Protein AF-A0A8J8NG88-F1 (afdb_monomer_lite)

Secondary structure (DSSP, 8-state):
--------------------------------EETTEE-EEEEEE---HHHHGGGG-B-TTSPBPPGGGS-TT------EEEEEE-EEEE-TTS--HHHHTTS-EEEEEE-S-EEEEEPTTT--EEEE-TTEEEEEEHHHHTTS-SS-TTHHHHHHHHHSS-HHHH---EEEEEEETTEEE-B-HHHHSSSTTS--S-SBPPHHHHHHHHHHHHHHHTT--SEEEPPP-S-----

Sequence (235 aa):
MVFKNLEFIMNRKDSDSSSDDEIQYKLATKKHNTKNGAAIQIQGIHQNPDVVVAQQFKDAEGNPKQPQDIPSAVKNMGEQEQIEVTHFHLSCQGSSVAEWKKQNLAGMIIYSELMDYTRPISGKNLRIRPGYVYIKASQEVKALSREGQVHGGLFYSLFEQQPSDLKLVTSGFARVDGKWKFNSITLSTKTEGWHDSDKEMSAPEQKELKKALKHWEKGGEQNYAIQRDAKCSVF

Structure (mmCIF, N/CA/C/O backbone):
data_AF-A0A8J8NG88-F1
#
_entry.id   AF-A0A8J8NG88-F1
#
loop_
_atom_site.group_PDB
_atom_site.id
_atom_site.type_symbol
_atom_site.label_atom_id
_atom_site.label_alt_id
_atom_site.label_comp_id
_atom_site.label_asym_id
_atom_site.label_entity_id
_atom_site.label_seq_id
_atom_site.pdbx_PDB_ins_code
_atom_site.Cartn_x
_atom_site.Cartn_y
_atom_site.Cartn_z
_atom_site.occupancy
_atom_site.B_iso_or_equiv
_atom_site.auth_seq_id
_atom_site.auth_comp_id
_atom_site.auth_asym_id
_atom_site.auth_atom_id
_atom_site.pdbx_PDB_model_num
ATOM 1 N N . MET A 1 1 ? -36.516 14.517 -29.702 1.00 37.47 1 MET A N 1
ATOM 2 C CA . MET A 1 1 ? -35.259 13.830 -29.331 1.00 37.47 1 MET A CA 1
ATOM 3 C C . MET A 1 1 ? -35.497 12.349 -29.586 1.00 37.47 1 MET A C 1
ATOM 5 O O . MET A 1 1 ? -36.235 11.727 -28.839 1.00 37.47 1 MET A O 1
ATOM 9 N N . VAL A 1 2 ? -35.071 11.856 -30.749 1.00 23.28 2 VAL A N 1
ATOM 10 C CA . VAL A 1 2 ? -35.467 10.547 -31.298 1.00 23.28 2 VAL A CA 1
ATOM 11 C C . VAL A 1 2 ? -34.281 9.594 -31.189 1.00 23.28 2 VAL A C 1
ATOM 13 O O . VAL A 1 2 ? -33.189 9.927 -31.641 1.00 23.28 2 VAL A O 1
ATOM 16 N N . PHE A 1 3 ? -34.511 8.429 -30.585 1.00 25.73 3 PHE A N 1
ATOM 17 C CA . PHE A 1 3 ? -33.587 7.298 -30.546 1.00 25.73 3 PHE A CA 1
ATOM 18 C C . PHE A 1 3 ? -33.454 6.648 -31.935 1.00 25.73 3 PHE A C 1
ATOM 20 O O . PHE A 1 3 ? -34.463 6.399 -32.593 1.00 25.73 3 PHE A O 1
ATOM 27 N N . LYS A 1 4 ? -32.222 6.316 -32.342 1.00 27.84 4 LYS A N 1
ATOM 28 C CA . LYS A 1 4 ? -31.878 5.277 -33.336 1.00 27.84 4 LYS A CA 1
ATOM 29 C C . LYS A 1 4 ? -30.574 4.621 -32.857 1.00 27.84 4 LYS A C 1
ATOM 31 O O . LYS A 1 4 ? -29.592 5.322 -32.650 1.00 27.84 4 LYS A O 1
ATOM 36 N N . ASN A 1 5 ? -30.641 3.391 -32.347 1.00 26.78 5 ASN A N 1
ATOM 37 C CA . ASN A 1 5 ? -30.373 2.135 -33.063 1.00 26.78 5 ASN A CA 1
ATO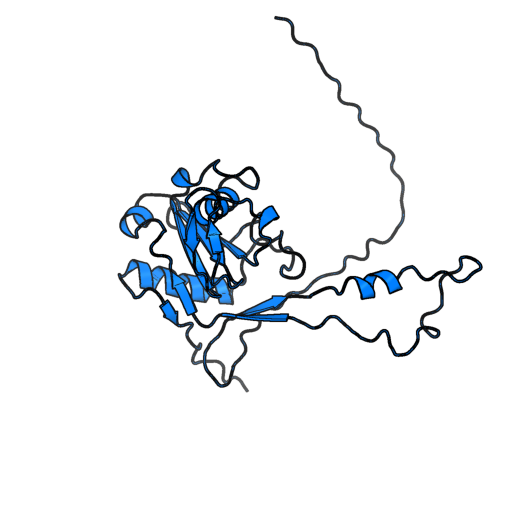M 38 C C . ASN A 1 5 ? -29.017 2.136 -33.785 1.00 26.78 5 ASN A C 1
ATOM 40 O O . ASN A 1 5 ? -28.907 2.699 -34.870 1.00 26.78 5 ASN A O 1
ATOM 44 N N . LEU A 1 6 ? -28.027 1.445 -33.209 1.00 26.50 6 LEU A N 1
ATOM 45 C CA . LEU A 1 6 ? -26.954 0.825 -33.982 1.00 26.50 6 LEU A CA 1
ATOM 46 C C . LEU A 1 6 ? -26.964 -0.677 -33.705 1.00 26.50 6 LEU A C 1
ATOM 48 O O . LEU A 1 6 ? -26.978 -1.116 -32.554 1.00 26.50 6 LEU A O 1
ATOM 52 N N . GLU A 1 7 ? -27.045 -1.419 -34.799 1.00 26.98 7 GLU A N 1
ATOM 53 C CA . GLU A 1 7 ? -27.295 -2.846 -34.869 1.00 26.98 7 GLU A CA 1
ATOM 54 C C . GLU A 1 7 ? -26.058 -3.684 -34.552 1.00 26.98 7 GLU A C 1
ATOM 56 O O . GLU A 1 7 ? -24.909 -3.330 -34.816 1.00 26.98 7 GLU A O 1
ATOM 61 N N . PHE A 1 8 ? -26.372 -4.839 -33.986 1.00 24.88 8 PHE A N 1
ATOM 62 C CA . PHE A 1 8 ? -25.514 -5.955 -33.651 1.00 24.88 8 PHE A CA 1
ATOM 63 C C . PHE A 1 8 ? -25.229 -6.748 -34.935 1.00 24.88 8 PHE A C 1
ATOM 65 O O . PHE A 1 8 ? -26.145 -7.348 -35.494 1.00 24.88 8 PHE A O 1
ATOM 72 N N . ILE A 1 9 ? -23.982 -6.774 -35.412 1.00 27.72 9 ILE A N 1
ATOM 73 C CA . ILE A 1 9 ? -23.572 -7.691 -36.486 1.00 27.72 9 ILE A CA 1
ATOM 74 C C . ILE A 1 9 ? -22.718 -8.792 -35.868 1.00 27.72 9 ILE A C 1
ATOM 76 O O . ILE A 1 9 ? -21.541 -8.607 -35.560 1.00 27.72 9 ILE A O 1
ATOM 80 N N . MET A 1 10 ? -23.346 -9.954 -35.683 1.00 26.86 10 MET A N 1
ATOM 81 C CA . MET A 1 10 ? -22.658 -11.221 -35.469 1.00 26.86 10 MET A CA 1
ATOM 82 C C . MET A 1 10 ? -22.025 -11.657 -36.789 1.00 26.86 10 MET A C 1
ATOM 84 O O . MET A 1 10 ? -22.733 -11.838 -37.774 1.00 26.86 10 MET A O 1
ATOM 88 N N . ASN A 1 11 ? -20.720 -11.915 -36.786 1.00 28.09 11 ASN A N 1
ATOM 89 C CA . ASN A 1 11 ? -20.102 -12.783 -37.781 1.00 28.09 11 ASN A CA 1
ATOM 90 C C . ASN A 1 11 ? -19.486 -13.979 -37.055 1.00 28.09 11 ASN A C 1
ATOM 92 O O . ASN A 1 11 ? -18.453 -13.863 -36.400 1.00 28.09 11 ASN A O 1
ATOM 96 N N . ARG A 1 12 ? -20.160 -15.129 -37.172 1.00 30.81 12 ARG A N 1
ATOM 97 C CA . ARG A 1 12 ? -19.578 -16.454 -36.949 1.00 30.81 12 ARG A CA 1
ATOM 98 C C . ARG A 1 12 ? -18.811 -16.852 -38.207 1.00 30.81 12 ARG A C 1
ATOM 100 O O . ARG A 1 12 ? -19.392 -16.894 -39.289 1.00 30.81 12 ARG A O 1
ATOM 107 N N . LYS A 1 13 ? -17.549 -17.229 -38.037 1.00 33.09 13 LYS A N 1
ATOM 108 C CA . LYS A 1 13 ? -16.919 -18.286 -38.826 1.00 33.09 13 LYS A CA 1
ATOM 109 C C . LYS A 1 13 ? -16.214 -19.212 -37.847 1.00 33.09 13 LYS A C 1
ATOM 111 O O . LYS A 1 13 ? -15.236 -18.817 -37.225 1.00 33.09 13 LYS A O 1
ATOM 116 N N . ASP A 1 14 ? -16.766 -20.408 -37.712 1.00 39.31 14 ASP A N 1
ATOM 117 C CA . ASP A 1 14 ? -16.059 -21.571 -37.198 1.00 39.31 14 ASP A CA 1
ATOM 118 C C . ASP A 1 14 ? -15.138 -22.090 -38.311 1.00 39.31 14 ASP A C 1
ATOM 120 O O . ASP A 1 14 ? -15.585 -22.194 -39.455 1.00 39.31 14 ASP A O 1
ATOM 124 N N . SER A 1 15 ? -13.880 -22.393 -37.986 1.00 36.59 15 SER A N 1
ATOM 125 C CA . SER A 1 15 ? -13.287 -23.728 -38.182 1.00 36.59 15 SER A CA 1
ATOM 126 C C . SER A 1 15 ? -11.766 -23.696 -37.987 1.00 36.59 15 SER A C 1
ATOM 128 O O . SER A 1 15 ? -11.035 -23.186 -38.832 1.00 36.59 15 SER A O 1
ATOM 130 N N . ASP A 1 16 ? -11.366 -24.299 -36.872 1.00 34.91 16 ASP A N 1
ATOM 131 C CA . ASP A 1 16 ? -10.253 -25.227 -36.670 1.00 34.91 16 ASP A CA 1
ATOM 132 C C . ASP A 1 16 ? -8.784 -24.894 -36.970 1.00 34.91 16 ASP A C 1
ATOM 134 O O . ASP A 1 16 ? -8.368 -24.454 -38.039 1.00 34.91 16 ASP A O 1
ATOM 138 N N . SER A 1 17 ? -8.003 -25.402 -36.012 1.00 35.78 17 SER A N 1
ATOM 139 C CA . SER A 1 17 ? -6.579 -25.724 -36.015 1.00 35.78 17 SER A CA 1
ATOM 140 C C . SER A 1 17 ? -5.613 -24.563 -35.792 1.00 35.78 17 SER A C 1
ATOM 142 O O . SER A 1 17 ? -5.268 -23.808 -36.690 1.00 35.78 17 SER A O 1
ATOM 144 N N . SER A 1 18 ? -5.095 -24.486 -34.572 1.00 34.78 18 SER A N 1
ATOM 145 C CA . SER A 1 18 ? -3.657 -24.604 -34.327 1.00 34.78 18 SER A CA 1
ATOM 146 C C . SER A 1 18 ? -3.424 -24.502 -32.826 1.00 34.78 18 SER A C 1
ATOM 148 O O . SER A 1 18 ? -4.011 -23.662 -32.161 1.00 34.78 18 SER A O 1
ATOM 150 N N . SER A 1 19 ? -2.594 -25.402 -32.319 1.00 39.16 19 SER A N 1
ATOM 151 C CA . SER A 1 19 ? -2.111 -25.511 -30.947 1.00 39.16 19 SER A CA 1
ATOM 152 C C . SER A 1 19 ? -1.797 -24.161 -30.298 1.00 39.16 19 SER A C 1
ATOM 154 O O . SER A 1 19 ? -0.791 -23.533 -30.631 1.00 39.16 19 SER A O 1
ATOM 156 N N . ASP A 1 20 ? -2.619 -23.767 -29.329 1.00 30.61 20 ASP A N 1
ATOM 157 C CA . ASP A 1 20 ? -2.207 -22.815 -28.309 1.00 30.61 20 ASP A CA 1
ATOM 158 C C . ASP A 1 20 ? -1.262 -23.561 -27.363 1.00 30.61 20 ASP A C 1
ATOM 160 O O . ASP A 1 20 ? -1.687 -24.318 -26.486 1.00 30.61 20 ASP A O 1
ATOM 164 N N . ASP A 1 21 ? 0.040 -23.387 -27.588 1.00 29.95 21 ASP A N 1
ATOM 165 C CA . ASP A 1 21 ? 1.060 -23.673 -26.589 1.00 29.95 21 ASP A CA 1
ATOM 166 C C . ASP A 1 21 ? 0.810 -22.739 -25.398 1.00 29.95 21 ASP A C 1
ATOM 168 O O . ASP A 1 21 ? 1.290 -21.605 -25.333 1.00 29.95 21 ASP A O 1
ATOM 172 N N . GLU A 1 22 ? -0.001 -23.211 -24.456 1.00 29.02 22 GLU A N 1
ATOM 173 C CA . GLU A 1 22 ? -0.195 -22.588 -23.157 1.00 29.02 22 GLU A CA 1
ATOM 174 C C . GLU A 1 22 ? 1.141 -22.661 -22.402 1.00 29.02 22 GLU A C 1
ATOM 176 O O . GLU A 1 22 ? 1.467 -23.645 -21.730 1.00 29.02 22 GLU A O 1
ATOM 181 N N . ILE A 1 23 ? 1.966 -21.621 -22.547 1.00 27.30 23 ILE A N 1
ATOM 182 C CA . ILE A 1 23 ? 3.171 -21.450 -21.739 1.00 27.30 23 ILE A CA 1
ATOM 183 C C . ILE A 1 23 ? 2.706 -21.181 -20.305 1.00 27.30 23 ILE A C 1
ATOM 185 O O . ILE A 1 23 ? 2.401 -20.060 -19.908 1.00 27.30 23 ILE A O 1
ATOM 189 N N . GLN A 1 24 ? 2.623 -22.256 -19.529 1.00 24.45 24 GLN A N 1
ATOM 190 C CA . GLN A 1 24 ? 2.354 -22.240 -18.098 1.00 24.45 24 GLN A CA 1
ATOM 191 C C . GLN A 1 24 ? 3.530 -21.567 -17.372 1.00 24.45 24 GLN A C 1
ATOM 193 O O . GLN A 1 24 ? 4.562 -22.190 -17.105 1.00 24.45 24 GLN A O 1
ATOM 198 N N . TYR A 1 25 ? 3.389 -20.284 -17.041 1.00 31.06 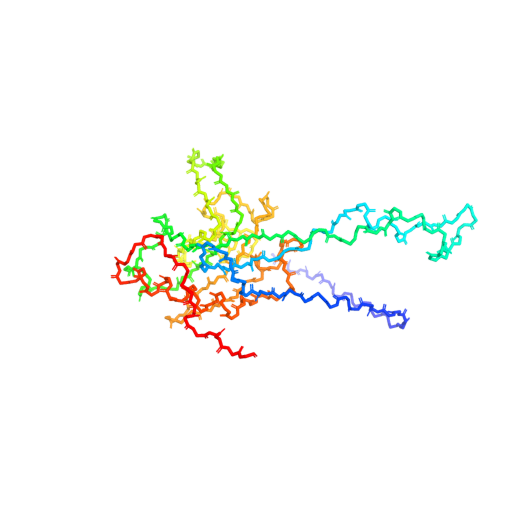25 TYR A N 1
ATOM 199 C CA . TYR A 1 25 ? 4.346 -19.567 -16.201 1.00 31.06 25 TYR A CA 1
ATOM 200 C C . TYR A 1 25 ? 4.080 -19.894 -14.726 1.00 31.06 25 TYR A C 1
ATOM 202 O O . TYR A 1 25 ? 3.077 -19.482 -14.156 1.00 31.06 25 TYR A O 1
ATOM 210 N N . LYS A 1 26 ? 4.989 -20.634 -14.082 1.00 29.25 26 LYS A N 1
ATOM 211 C CA . LYS A 1 26 ? 4.979 -20.830 -12.623 1.00 29.25 26 LYS A CA 1
ATOM 212 C C . LYS A 1 26 ? 5.895 -19.800 -11.968 1.00 29.25 26 LYS A C 1
ATOM 214 O O . LYS A 1 26 ? 7.112 -19.982 -12.000 1.00 29.25 26 LYS A O 1
ATOM 219 N N . LEU A 1 27 ? 5.342 -18.771 -11.324 1.00 37.12 27 LEU A N 1
ATOM 220 C CA . LEU A 1 27 ? 6.096 -18.044 -10.304 1.00 37.12 27 LEU A CA 1
ATOM 221 C C . LEU A 1 27 ? 6.038 -18.808 -8.992 1.00 37.12 27 LEU A C 1
ATOM 223 O O . LEU A 1 27 ? 4.990 -19.229 -8.510 1.00 37.12 27 LEU A O 1
ATOM 227 N N . ALA A 1 28 ? 7.214 -19.019 -8.417 1.00 36.44 28 ALA A N 1
ATOM 228 C CA . ALA A 1 28 ? 7.350 -19.598 -7.101 1.00 36.44 28 ALA A CA 1
ATOM 229 C C . ALA A 1 28 ? 7.814 -18.489 -6.161 1.00 36.44 28 ALA A C 1
ATOM 231 O O . ALA A 1 28 ? 8.994 -18.152 -6.125 1.00 36.44 28 ALA A O 1
ATOM 232 N N . THR A 1 29 ? 6.917 -17.955 -5.335 1.00 41.16 29 THR A N 1
ATOM 233 C CA . THR A 1 29 ? 7.350 -17.241 -4.129 1.00 41.16 29 THR A CA 1
ATOM 234 C C . THR A 1 29 ? 8.003 -18.255 -3.196 1.00 41.16 29 THR A C 1
ATOM 236 O O . THR A 1 29 ? 7.337 -18.936 -2.411 1.00 41.16 29 THR A O 1
ATOM 239 N N . LYS A 1 30 ? 9.320 -18.417 -3.316 1.00 41.38 30 LYS A N 1
ATOM 240 C CA . LYS A 1 30 ? 10.110 -19.249 -2.412 1.00 41.38 30 LYS A CA 1
ATOM 241 C C . LYS A 1 30 ? 10.576 -18.388 -1.246 1.00 41.38 30 LYS A C 1
ATOM 243 O O . LYS A 1 30 ? 11.306 -17.417 -1.428 1.00 41.38 30 LYS A O 1
ATOM 248 N N . LYS A 1 31 ? 10.196 -18.767 -0.022 1.00 39.25 31 LYS A N 1
ATOM 249 C CA . LYS A 1 31 ? 10.906 -18.290 1.171 1.00 39.25 31 LYS A CA 1
ATOM 250 C C . LYS A 1 31 ? 12.325 -18.857 1.105 1.00 39.25 31 LYS A C 1
ATOM 252 O O . LYS A 1 31 ? 12.503 -20.065 1.243 1.00 39.25 31 LYS A O 1
ATOM 257 N N . HIS A 1 32 ? 13.318 -18.002 0.891 1.00 37.75 32 HIS A N 1
ATOM 258 C CA . HIS A 1 32 ? 14.724 -18.382 0.976 1.00 37.75 32 HIS A CA 1
ATOM 259 C C . HIS A 1 32 ? 15.325 -17.935 2.308 1.00 37.75 32 HIS A C 1
ATOM 261 O O . HIS A 1 32 ? 14.984 -16.889 2.857 1.00 37.75 32 HIS A O 1
ATOM 267 N N . ASN A 1 33 ? 16.226 -18.762 2.833 1.00 37.78 33 ASN A N 1
ATOM 268 C CA . ASN A 1 33 ? 16.987 -18.479 4.039 1.00 37.78 33 ASN A CA 1
ATOM 269 C C . ASN A 1 33 ? 18.256 -17.716 3.629 1.00 37.78 33 ASN A C 1
ATOM 271 O O . ASN A 1 33 ? 19.240 -18.331 3.218 1.00 37.78 33 ASN A O 1
ATOM 275 N N . THR A 1 34 ? 18.223 -16.381 3.653 1.00 40.47 34 THR A N 1
ATOM 276 C CA . THR A 1 34 ? 19.422 -15.569 3.401 1.00 40.47 34 THR A CA 1
ATOM 277 C C . THR A 1 34 ? 20.254 -15.488 4.681 1.00 40.47 34 THR A C 1
ATOM 279 O O . THR A 1 34 ? 19.724 -15.502 5.798 1.00 40.47 34 THR A O 1
ATOM 282 N N . LYS A 1 35 ? 21.585 -15.402 4.543 1.00 43.97 35 LYS A N 1
ATOM 283 C CA . LYS A 1 35 ? 22.523 -15.351 5.683 1.00 43.97 35 LYS A CA 1
ATOM 284 C C . LYS A 1 35 ? 22.251 -14.172 6.646 1.00 43.97 35 LYS A C 1
ATOM 286 O O . LYS A 1 35 ? 22.717 -14.222 7.778 1.00 43.97 35 LYS A O 1
ATOM 291 N N . ASN A 1 36 ? 21.424 -13.192 6.248 1.00 47.34 36 ASN A N 1
ATOM 292 C CA . ASN A 1 36 ? 21.214 -11.919 6.948 1.00 47.34 36 ASN A CA 1
ATOM 293 C C . ASN A 1 36 ? 19.794 -11.665 7.508 1.00 47.34 36 ASN A C 1
ATOM 295 O O . ASN A 1 36 ? 19.610 -10.673 8.204 1.00 47.34 36 ASN A O 1
ATOM 299 N N . GLY A 1 37 ? 18.785 -12.516 7.277 1.00 56.72 37 GLY A N 1
ATOM 300 C CA . GLY A 1 37 ? 17.440 -12.259 7.827 1.00 56.72 37 GLY A CA 1
ATOM 301 C C . GLY A 1 37 ? 16.353 -13.219 7.347 1.00 56.72 37 GLY A C 1
ATOM 302 O O . GLY A 1 37 ? 16.662 -14.264 6.777 1.00 56.72 37 GLY A O 1
ATOM 303 N N . ALA A 1 38 ? 15.085 -12.919 7.645 1.00 74.62 38 ALA A N 1
ATOM 304 C CA . ALA A 1 38 ? 13.946 -13.477 6.914 1.00 74.62 38 ALA A CA 1
ATOM 305 C C . ALA A 1 38 ? 13.539 -12.474 5.837 1.00 74.62 38 ALA A C 1
ATOM 307 O O . ALA A 1 38 ? 13.404 -11.289 6.133 1.00 74.62 38 ALA A O 1
ATOM 308 N N . ALA A 1 39 ? 13.315 -12.956 4.620 1.00 79.06 39 ALA A N 1
ATOM 309 C CA . ALA A 1 39 ? 12.869 -12.121 3.520 1.00 79.06 39 ALA A CA 1
ATOM 310 C C . ALA A 1 39 ? 11.805 -12.826 2.680 1.00 79.06 39 ALA A C 1
ATOM 312 O O . ALA A 1 39 ? 11.751 -14.060 2.610 1.00 79.06 39 ALA A O 1
ATOM 313 N N . ILE A 1 40 ? 10.959 -12.025 2.043 1.00 81.75 40 ILE A N 1
ATOM 314 C CA . ILE A 1 40 ? 10.108 -12.463 0.940 1.00 81.75 40 ILE A CA 1
ATOM 315 C C . ILE A 1 40 ? 10.857 -12.126 -0.345 1.00 81.75 40 ILE A C 1
ATOM 317 O O . ILE A 1 40 ? 11.267 -10.986 -0.537 1.00 81.75 40 ILE A O 1
ATOM 321 N N . GLN A 1 41 ? 11.046 -13.129 -1.197 1.00 82.69 41 GLN A N 1
ATOM 322 C CA . GLN A 1 41 ? 11.619 -12.946 -2.524 1.00 82.69 41 GLN A CA 1
ATOM 323 C C . GLN A 1 41 ? 10.476 -12.812 -3.522 1.00 82.69 41 GLN A C 1
ATOM 325 O O . GLN A 1 41 ? 9.659 -13.730 -3.654 1.00 82.69 41 GLN A O 1
ATOM 330 N N . ILE A 1 42 ? 10.424 -11.674 -4.206 1.00 78.81 42 ILE A N 1
ATOM 331 C CA . ILE A 1 42 ? 9.594 -11.501 -5.394 1.00 78.81 42 ILE A CA 1
ATOM 332 C C . ILE A 1 42 ? 10.490 -11.830 -6.580 1.00 78.81 42 ILE A C 1
ATOM 334 O O . ILE A 1 42 ? 11.572 -11.263 -6.707 1.00 78.81 42 ILE A O 1
ATOM 338 N N . GLN A 1 43 ? 10.082 -12.797 -7.394 1.00 74.38 43 GLN A N 1
ATOM 339 C CA . GLN A 1 43 ? 10.851 -13.228 -8.557 1.00 74.38 43 GLN A CA 1
ATOM 340 C C . GLN A 1 43 ? 10.240 -12.621 -9.814 1.00 74.38 43 GLN A C 1
ATOM 342 O O . GLN A 1 43 ? 9.020 -12.503 -9.913 1.00 74.38 43 GLN A O 1
ATOM 347 N N . GLY A 1 44 ? 11.094 -12.252 -10.758 1.00 66.25 44 GLY A N 1
ATOM 348 C CA . GLY A 1 44 ? 10.703 -11.825 -12.089 1.00 66.25 44 GLY A CA 1
ATOM 349 C C . GLY A 1 44 ? 11.449 -12.627 -13.148 1.00 66.25 44 GLY A C 1
ATOM 350 O O . GLY A 1 44 ? 12.588 -13.053 -12.951 1.00 66.25 44 GLY A O 1
ATOM 351 N N . ILE A 1 45 ? 10.802 -12.848 -14.284 1.00 57.34 45 ILE A N 1
ATOM 352 C CA . ILE A 1 45 ? 11.431 -13.315 -15.513 1.00 57.34 45 ILE A CA 1
ATOM 353 C C . ILE A 1 45 ? 11.577 -12.088 -16.406 1.00 57.34 45 ILE A C 1
ATOM 355 O O . ILE A 1 45 ? 10.616 -11.666 -17.051 1.00 57.34 45 ILE A O 1
ATOM 359 N N . HIS A 1 46 ? 12.779 -11.516 -16.460 1.00 53.12 46 HIS A N 1
ATOM 360 C CA . HIS A 1 46 ? 13.082 -10.522 -17.477 1.00 53.12 46 HIS A CA 1
ATOM 361 C C . HIS A 1 46 ? 13.257 -11.256 -18.809 1.00 53.12 46 HIS A C 1
ATOM 363 O O . HIS A 1 46 ? 14.264 -11.929 -19.047 1.00 53.12 46 HIS A O 1
ATOM 369 N N . GLN A 1 47 ? 12.241 -11.199 -19.670 1.00 47.22 47 GLN A N 1
ATOM 370 C CA . GLN A 1 47 ? 12.399 -11.667 -21.041 1.00 47.22 47 GLN A CA 1
ATOM 371 C C . GLN A 1 47 ? 13.293 -10.659 -21.758 1.00 47.22 47 GLN A C 1
ATOM 373 O O . GLN A 1 47 ? 12.871 -9.539 -22.033 1.00 47.22 47 GLN A O 1
ATOM 378 N N . ASN A 1 48 ? 14.540 -11.045 -22.033 1.00 44.66 48 ASN A N 1
ATOM 379 C CA . ASN A 1 48 ? 15.401 -10.247 -22.892 1.00 44.66 48 ASN A CA 1
ATOM 380 C C . ASN A 1 48 ? 14.733 -10.167 -24.284 1.00 44.66 48 ASN A C 1
ATOM 382 O O . ASN A 1 48 ? 14.541 -11.220 -24.905 1.00 44.66 48 ASN A O 1
ATOM 386 N N . PRO A 1 49 ? 14.374 -8.970 -24.785 1.00 45.72 49 PRO A N 1
ATOM 387 C CA . PRO A 1 49 ? 13.728 -8.827 -26.089 1.00 45.72 49 PRO A CA 1
ATOM 388 C C . PRO A 1 49 ? 14.577 -9.399 -27.236 1.00 45.72 49 PRO A C 1
ATOM 390 O O . PRO A 1 49 ? 14.012 -9.870 -28.222 1.00 45.72 49 PRO A O 1
ATOM 393 N N . ASP A 1 50 ? 15.904 -9.476 -27.082 1.00 42.59 50 ASP A N 1
ATOM 394 C CA . ASP A 1 50 ? 16.808 -10.070 -28.077 1.00 42.59 50 ASP A CA 1
ATOM 395 C C . ASP A 1 50 ? 16.646 -11.596 -28.205 1.00 42.59 50 ASP A C 1
ATOM 397 O O . ASP A 1 50 ? 16.983 -12.179 -29.235 1.00 42.59 50 ASP A O 1
ATOM 401 N N . VAL A 1 51 ? 16.093 -12.265 -27.186 1.00 44.41 51 VAL A N 1
ATOM 402 C CA . VAL A 1 51 ? 15.864 -13.722 -27.196 1.00 44.41 51 VAL A CA 1
ATOM 403 C C . VAL A 1 51 ? 14.588 -14.082 -27.966 1.00 44.41 51 VAL A C 1
ATOM 405 O O . VAL A 1 51 ? 14.514 -15.160 -28.555 1.00 44.41 51 VAL A O 1
ATOM 408 N N . VAL A 1 52 ? 13.614 -13.169 -28.061 1.00 41.16 52 VAL A N 1
ATOM 409 C CA . VAL A 1 52 ? 12.378 -13.379 -28.844 1.00 41.16 52 VAL A CA 1
ATOM 410 C C . VAL A 1 52 ? 12.645 -13.285 -30.354 1.00 41.16 52 VAL A C 1
ATOM 412 O O . VAL A 1 52 ? 11.970 -13.938 -31.150 1.00 41.16 52 VAL A O 1
ATOM 415 N N . VAL A 1 53 ? 13.699 -12.573 -30.770 1.00 41.75 53 VAL A N 1
ATOM 416 C CA . VAL A 1 53 ? 14.096 -12.468 -32.188 1.00 41.75 53 VAL A CA 1
ATOM 417 C C . VAL A 1 53 ? 14.598 -13.810 -32.751 1.00 41.75 53 VAL A C 1
ATOM 419 O O . VAL A 1 53 ? 14.538 -14.039 -33.960 1.00 41.75 53 VAL A O 1
ATOM 422 N N . ALA A 1 54 ? 15.005 -14.756 -31.896 1.00 43.22 54 ALA A N 1
ATOM 423 C CA . ALA A 1 54 ? 15.467 -16.076 -32.329 1.00 43.22 54 ALA A CA 1
ATOM 424 C C . ALA A 1 54 ? 14.375 -16.968 -32.947 1.00 43.22 54 ALA A C 1
ATOM 426 O O . ALA A 1 54 ? 14.705 -17.907 -33.671 1.00 43.22 54 ALA A O 1
ATOM 427 N N . GLN A 1 55 ? 13.089 -16.667 -32.739 1.00 44.41 55 GLN A N 1
ATOM 428 C CA . GLN A 1 55 ? 11.988 -17.465 -33.294 1.00 44.41 55 GLN A CA 1
ATOM 429 C C . GLN A 1 55 ? 11.597 -17.097 -34.740 1.00 44.41 55 GLN A C 1
ATOM 431 O O . GLN A 1 55 ? 10.667 -17.693 -35.281 1.00 44.41 55 GLN A O 1
ATOM 436 N N . GLN A 1 56 ? 12.302 -16.171 -35.408 1.00 47.31 56 GLN A N 1
ATOM 437 C CA . GLN A 1 56 ? 11.983 -15.767 -36.791 1.00 47.31 56 GLN A CA 1
ATOM 438 C C . GLN A 1 56 ? 13.169 -15.771 -37.771 1.00 47.31 56 GLN A C 1
ATOM 440 O O . GLN A 1 56 ? 13.117 -15.112 -38.810 1.00 47.31 56 GLN A O 1
ATOM 445 N N . PHE A 1 57 ? 14.228 -16.542 -37.517 1.00 47.97 57 PHE A N 1
ATOM 446 C CA . PHE A 1 57 ? 15.295 -16.701 -38.509 1.00 47.97 57 PHE A CA 1
ATOM 447 C C . PHE A 1 57 ? 14.900 -17.721 -39.583 1.00 47.97 57 PHE A C 1
ATOM 449 O O . PHE A 1 57 ? 15.106 -18.927 -39.436 1.00 47.97 57 PHE A O 1
ATOM 456 N N . LYS A 1 58 ? 14.332 -17.213 -40.679 1.00 54.62 58 LYS A N 1
ATOM 457 C CA . LYS A 1 58 ? 14.250 -17.937 -41.950 1.00 54.62 58 LYS A CA 1
ATOM 458 C C . LYS A 1 58 ? 15.593 -17.839 -42.682 1.00 54.62 58 LYS A C 1
ATOM 460 O O . LYS A 1 58 ? 16.310 -16.851 -42.518 1.00 54.62 58 LYS A O 1
ATOM 465 N N . ASP A 1 59 ? 15.973 -18.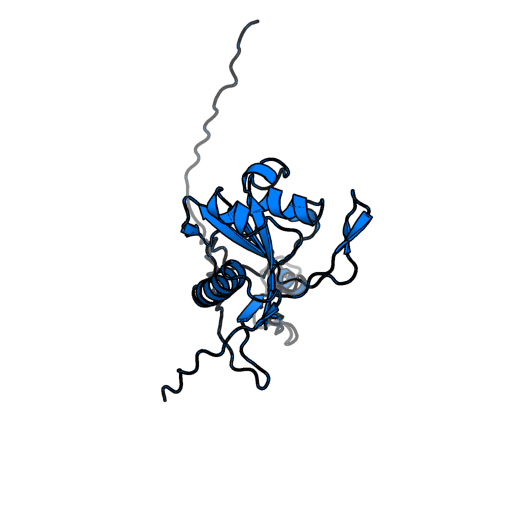866 -43.434 1.00 63.25 59 ASP A N 1
ATOM 466 C CA . ASP A 1 59 ? 17.112 -18.772 -44.356 1.00 63.25 59 ASP A CA 1
ATOM 467 C C . ASP A 1 59 ? 16.809 -17.825 -45.537 1.00 63.25 59 ASP A C 1
ATOM 469 O O . ASP A 1 59 ? 15.731 -17.228 -45.621 1.00 63.25 59 ASP A O 1
ATOM 473 N N . ALA A 1 60 ? 17.785 -17.639 -46.431 1.00 64.12 60 ALA A N 1
ATOM 474 C CA . ALA A 1 60 ? 17.620 -16.791 -47.613 1.00 64.12 60 ALA A CA 1
ATOM 475 C C . ALA A 1 60 ? 16.506 -17.305 -48.550 1.00 64.12 60 ALA A C 1
ATOM 477 O O . ALA A 1 60 ? 15.980 -16.539 -49.358 1.00 64.12 60 ALA A O 1
ATOM 478 N N . GLU A 1 61 ? 16.121 -18.575 -48.408 1.00 73.38 61 GLU A N 1
ATOM 479 C CA . GLU A 1 61 ? 15.047 -19.244 -49.134 1.00 73.38 61 GLU A CA 1
ATOM 480 C C . GLU A 1 61 ? 13.689 -19.233 -48.398 1.00 73.38 61 GLU A C 1
ATOM 482 O O . GLU A 1 61 ? 12.686 -19.685 -48.953 1.00 73.38 61 GLU A O 1
ATOM 487 N N . GLY A 1 62 ? 13.606 -18.682 -47.180 1.00 61.34 62 GLY A N 1
ATOM 488 C CA . GLY A 1 62 ? 12.362 -18.567 -46.416 1.00 61.34 62 GLY A CA 1
ATOM 489 C C . GLY A 1 62 ? 11.997 -19.779 -45.543 1.00 61.34 62 GLY A C 1
ATOM 490 O O . GLY A 1 62 ? 10.895 -19.792 -44.980 1.00 61.34 62 GLY A O 1
ATOM 491 N N . ASN A 1 63 ? 12.879 -20.769 -45.389 1.00 68.44 63 ASN A N 1
ATOM 492 C CA . ASN A 1 63 ? 12.625 -21.972 -44.592 1.00 68.44 63 ASN A CA 1
ATOM 493 C C . ASN A 1 63 ? 13.005 -21.778 -43.111 1.00 68.44 63 ASN A C 1
ATOM 495 O O . ASN A 1 63 ? 13.946 -21.040 -42.808 1.00 68.44 63 ASN A O 1
ATOM 499 N N . PRO A 1 64 ? 12.315 -22.444 -42.163 1.00 56.34 64 PRO A N 1
ATOM 500 C CA . PRO A 1 64 ? 12.704 -22.435 -40.753 1.00 56.34 64 PRO A CA 1
ATOM 501 C C . PRO A 1 64 ? 14.072 -23.107 -40.566 1.00 56.34 64 PRO A C 1
ATOM 503 O O . PRO A 1 64 ? 14.239 -24.272 -40.934 1.00 56.34 64 PRO A O 1
ATOM 506 N N . LYS A 1 65 ? 15.045 -22.411 -39.964 1.00 52.62 65 LYS A N 1
ATOM 507 C CA . LYS A 1 65 ? 16.340 -23.023 -39.624 1.00 52.62 65 LYS A CA 1
ATOM 508 C C . LYS A 1 65 ? 16.169 -24.120 -38.570 1.00 52.62 65 LYS A C 1
ATOM 510 O O . LYS A 1 65 ? 15.466 -23.928 -37.578 1.00 52.62 65 LYS A O 1
ATOM 515 N N . GLN A 1 66 ? 16.833 -25.262 -38.763 1.00 50.88 66 GLN A N 1
ATOM 516 C CA . GLN A 1 66 ? 16.821 -26.337 -37.773 1.00 50.88 66 GLN A CA 1
ATOM 517 C C . GLN A 1 66 ? 17.650 -25.954 -36.527 1.00 50.88 66 GLN A C 1
ATOM 519 O O . GLN A 1 66 ? 18.682 -25.295 -36.662 1.00 50.88 66 GLN A O 1
ATOM 524 N N . PRO A 1 67 ? 17.253 -26.387 -35.309 1.00 47.06 67 PRO A N 1
ATOM 525 C CA . PRO A 1 67 ? 17.843 -25.934 -34.035 1.00 47.06 67 PRO A CA 1
ATOM 526 C C . PRO A 1 67 ? 19.352 -26.174 -33.856 1.00 47.06 67 PRO A C 1
ATOM 528 O O . PRO A 1 67 ? 19.957 -25.636 -32.933 1.00 47.06 67 PRO A O 1
ATOM 531 N N . GLN A 1 68 ? 19.958 -26.994 -34.713 1.00 53.31 68 GLN A N 1
ATOM 532 C CA . GLN A 1 68 ? 21.366 -27.391 -34.658 1.00 53.31 68 GLN A CA 1
ATOM 533 C C . GLN A 1 68 ? 22.334 -26.405 -35.336 1.00 53.31 68 GLN A C 1
ATOM 535 O O . GLN A 1 68 ? 23.534 -26.494 -35.096 1.00 53.31 68 GLN A O 1
ATOM 540 N N . ASP A 1 69 ? 21.820 -25.426 -36.092 1.00 52.47 69 ASP A N 1
ATOM 541 C CA . ASP A 1 69 ? 22.622 -24.382 -36.757 1.00 52.47 69 ASP A CA 1
ATOM 542 C C . ASP A 1 69 ? 22.653 -23.054 -35.980 1.00 52.47 69 ASP A C 1
ATOM 544 O O . ASP A 1 69 ? 23.123 -22.027 -36.478 1.00 52.47 69 ASP A O 1
ATOM 548 N N . ILE A 1 70 ? 22.126 -23.048 -34.752 1.00 48.16 70 ILE A N 1
ATOM 549 C CA . ILE A 1 70 ? 22.146 -21.883 -33.870 1.00 48.16 70 ILE A CA 1
ATOM 550 C C . ILE A 1 70 ? 23.525 -21.836 -33.188 1.00 48.16 70 ILE A C 1
ATOM 552 O O . ILE A 1 70 ? 23.861 -22.765 -32.450 1.00 48.16 70 ILE A O 1
ATOM 556 N N . PRO A 1 71 ? 24.342 -20.781 -33.392 1.00 45.72 71 PRO A N 1
ATOM 557 C CA . PRO A 1 71 ? 25.614 -20.636 -32.694 1.00 45.72 71 PRO A CA 1
ATOM 558 C C . PRO A 1 71 ? 25.402 -20.750 -31.182 1.00 45.72 71 PRO A C 1
ATOM 560 O O . PRO A 1 71 ? 24.423 -20.217 -30.655 1.00 45.72 71 PRO A O 1
ATOM 563 N N . SER A 1 72 ? 26.347 -21.361 -30.462 1.00 45.88 72 SER A N 1
ATOM 564 C CA . SER A 1 72 ? 26.333 -21.557 -28.998 1.00 45.88 72 SER A CA 1
ATOM 565 C C . SER A 1 72 ? 26.139 -20.280 -28.149 1.00 45.88 72 SER A C 1
ATOM 567 O O . SER A 1 72 ? 26.136 -20.356 -26.923 1.00 45.88 72 SER A O 1
ATOM 569 N N . ALA A 1 73 ? 25.972 -19.116 -28.779 1.00 42.44 73 ALA A N 1
ATOM 570 C CA . ALA A 1 73 ? 25.645 -17.828 -28.184 1.00 42.44 73 ALA A CA 1
ATOM 571 C C . ALA A 1 73 ? 24.155 -17.650 -27.806 1.00 42.44 73 ALA A C 1
ATOM 573 O O . ALA A 1 73 ? 23.836 -16.698 -27.103 1.00 42.44 73 ALA A O 1
ATOM 574 N N . VAL A 1 74 ? 23.237 -18.550 -28.191 1.00 43.03 74 VAL A N 1
ATOM 575 C CA . VAL A 1 74 ? 21.800 -18.459 -27.819 1.00 43.03 74 VAL A CA 1
ATOM 576 C C . VAL A 1 74 ? 21.473 -19.342 -26.607 1.00 43.03 74 VAL A C 1
ATOM 578 O O . VAL A 1 74 ? 20.545 -20.146 -26.606 1.00 43.03 74 VAL A O 1
ATOM 581 N N . LYS A 1 75 ? 22.278 -19.220 -25.547 1.00 41.19 75 LYS A N 1
ATOM 582 C CA . LYS A 1 75 ? 22.056 -19.888 -24.252 1.00 41.19 75 LYS A CA 1
ATOM 583 C C . LYS A 1 75 ? 21.921 -18.893 -23.098 1.00 41.19 75 LYS A C 1
ATOM 585 O O . LYS A 1 75 ? 22.325 -19.183 -21.983 1.00 41.19 75 LYS A O 1
ATOM 590 N N . ASN A 1 76 ? 21.310 -17.739 -23.342 1.00 42.81 76 ASN A N 1
ATOM 591 C CA . ASN A 1 76 ? 20.879 -16.858 -22.259 1.00 42.81 76 ASN A CA 1
ATOM 592 C C . ASN A 1 76 ? 19.392 -17.103 -21.993 1.00 42.81 76 ASN A C 1
ATOM 594 O O . ASN A 1 76 ? 18.529 -16.350 -22.434 1.00 42.81 76 ASN A O 1
ATOM 598 N N . MET A 1 77 ? 19.091 -18.207 -21.296 1.00 45.88 77 MET A N 1
ATOM 599 C CA . MET A 1 77 ? 17.828 -18.313 -20.562 1.00 45.88 77 MET A CA 1
ATOM 600 C C . MET A 1 77 ? 17.785 -17.124 -19.597 1.00 45.88 77 MET A C 1
ATOM 602 O O . MET A 1 77 ? 18.741 -16.939 -18.847 1.00 45.88 77 MET A O 1
ATOM 606 N N . GLY A 1 78 ? 16.731 -16.307 -19.693 1.00 50.62 78 GLY A N 1
ATOM 607 C CA . GLY A 1 78 ? 16.617 -15.007 -19.027 1.00 50.62 78 GLY A CA 1
ATOM 608 C C . GLY A 1 78 ? 17.097 -15.030 -17.578 1.00 50.62 78 GLY A C 1
ATOM 609 O O . GLY A 1 78 ? 16.734 -15.916 -16.802 1.00 50.62 78 GLY A O 1
ATOM 610 N N . GLU A 1 79 ? 17.943 -14.063 -17.235 1.00 57.34 79 GLU A N 1
ATOM 611 C CA . GLU A 1 79 ? 18.435 -13.882 -15.877 1.00 57.34 79 GLU A CA 1
ATOM 612 C C . GLU A 1 79 ? 17.229 -13.608 -14.962 1.00 57.34 79 GLU A C 1
ATOM 614 O O . GLU A 1 79 ? 16.427 -12.706 -15.215 1.00 57.34 79 GLU A O 1
ATOM 619 N N . GLN A 1 80 ? 17.032 -14.461 -13.953 1.00 62.25 80 GLN A N 1
ATOM 620 C CA . GLN A 1 80 ? 15.938 -14.301 -12.998 1.00 62.25 80 GLN A CA 1
ATOM 621 C C . GLN A 1 80 ? 16.287 -13.173 -12.035 1.00 62.25 80 GLN A C 1
ATOM 623 O O . GLN A 1 80 ? 17.159 -13.329 -11.178 1.00 62.25 80 GLN A O 1
ATOM 628 N N . GLU A 1 81 ? 15.585 -12.054 -12.157 1.00 77.75 81 GLU A N 1
ATOM 629 C CA . GLU A 1 81 ? 15.732 -10.934 -11.240 1.00 77.75 81 GLU A CA 1
ATOM 630 C C . GLU A 1 81 ? 14.946 -11.219 -9.949 1.00 77.75 81 GLU A C 1
ATOM 632 O O . GLU A 1 81 ? 13.861 -11.814 -9.967 1.00 77.75 81 GLU A O 1
ATOM 637 N N . GLN A 1 82 ? 15.517 -10.845 -8.803 1.00 84.31 82 GLN A N 1
ATOM 638 C CA . GLN A 1 82 ? 14.916 -11.072 -7.489 1.00 84.31 82 GLN A CA 1
ATOM 639 C C . GLN A 1 82 ? 14.887 -9.772 -6.695 1.00 84.31 82 GLN A C 1
ATOM 641 O O . GLN A 1 82 ? 15.914 -9.117 -6.526 1.00 84.31 82 GLN A O 1
ATOM 646 N N . ILE A 1 83 ? 13.713 -9.428 -6.170 1.00 86.50 83 ILE A N 1
ATOM 647 C CA . ILE A 1 83 ? 13.544 -8.322 -5.230 1.00 86.50 83 ILE A CA 1
ATOM 648 C C . ILE A 1 83 ? 13.418 -8.913 -3.829 1.00 86.50 83 ILE A C 1
ATOM 650 O O . ILE A 1 83 ? 12.449 -9.611 -3.511 1.00 86.50 83 ILE A O 1
ATOM 654 N N . GLU A 1 84 ? 14.392 -8.595 -2.978 1.00 89.81 84 GLU A N 1
ATOM 655 C CA . GLU A 1 84 ? 14.377 -8.984 -1.573 1.00 89.81 84 GLU A CA 1
ATOM 656 C C . GLU A 1 84 ? 13.576 -7.970 -0.744 1.00 89.81 84 GLU A C 1
ATOM 658 O O . GLU A 1 84 ? 13.940 -6.801 -0.618 1.00 89.81 84 GLU A O 1
ATOM 663 N N . VAL A 1 85 ? 12.499 -8.439 -0.115 1.00 92.44 85 VAL A N 1
ATOM 664 C CA . VAL A 1 85 ? 11.720 -7.665 0.855 1.00 92.44 85 VAL A CA 1
ATOM 665 C C . VAL A 1 85 ? 12.039 -8.174 2.253 1.00 92.44 85 VAL A C 1
ATOM 667 O O . VAL A 1 85 ? 11.682 -9.297 2.609 1.00 92.44 85 VAL A O 1
ATOM 670 N N . THR A 1 86 ? 12.690 -7.344 3.066 1.00 94.69 86 THR A N 1
ATOM 671 C CA . THR A 1 86 ? 13.044 -7.672 4.464 1.00 94.69 86 THR A CA 1
ATOM 672 C C . THR A 1 86 ? 12.079 -7.061 5.481 1.00 94.69 86 THR A C 1
ATOM 674 O O . THR A 1 86 ? 11.941 -7.563 6.598 1.00 94.69 86 THR A O 1
ATOM 677 N N . HIS A 1 87 ? 11.388 -5.987 5.097 1.00 96.88 87 HIS A N 1
ATOM 678 C CA . HIS A 1 87 ? 10.470 -5.244 5.951 1.00 96.88 87 HIS A CA 1
ATOM 679 C C . HIS A 1 87 ? 9.208 -4.863 5.183 1.00 96.88 87 HIS A C 1
ATOM 681 O O . HIS A 1 87 ? 9.251 -4.622 3.980 1.00 96.88 87 HIS A O 1
ATOM 687 N N . PHE A 1 88 ? 8.099 -4.733 5.905 1.00 98.00 88 PHE A N 1
ATOM 688 C CA . PHE A 1 88 ? 6.964 -3.951 5.435 1.00 98.00 88 PHE A CA 1
ATOM 689 C C . PHE A 1 88 ? 7.054 -2.534 6.002 1.00 98.00 88 PHE A C 1
ATOM 691 O O . PHE A 1 88 ? 7.070 -2.351 7.220 1.00 98.00 88 PHE A O 1
ATOM 698 N N . HIS A 1 89 ? 7.102 -1.537 5.118 1.00 97.69 89 HIS A N 1
ATOM 699 C CA . HIS A 1 89 ? 7.188 -0.120 5.474 1.00 97.69 89 HIS A CA 1
ATOM 700 C C . HIS A 1 89 ? 5.803 0.517 5.382 1.00 97.69 89 HIS A C 1
ATOM 702 O O . HIS A 1 89 ? 5.372 0.938 4.308 1.00 97.69 89 HIS A O 1
ATOM 708 N N . LEU A 1 90 ? 5.070 0.564 6.490 1.00 97.44 90 LEU A N 1
ATOM 709 C CA . LEU A 1 90 ? 3.689 1.035 6.479 1.00 97.44 90 LEU A CA 1
ATOM 710 C C . LEU A 1 90 ? 3.646 2.558 6.356 1.00 97.44 90 LEU A C 1
ATOM 712 O O . LEU A 1 90 ? 4.252 3.293 7.124 1.00 97.44 90 LEU A O 1
ATOM 716 N N . SER A 1 91 ? 2.956 3.064 5.347 1.00 96.50 91 SER A N 1
ATOM 717 C CA . SER A 1 91 ? 2.949 4.488 5.045 1.00 96.50 91 SER A CA 1
ATOM 718 C C . SER A 1 91 ? 2.176 5.293 6.085 1.00 96.50 91 SER A C 1
ATOM 720 O O . SER A 1 91 ? 1.011 5.017 6.366 1.00 96.50 91 SER A O 1
ATOM 722 N N . CYS A 1 92 ? 2.785 6.377 6.566 1.00 94.44 92 CYS A N 1
ATOM 723 C CA . CYS A 1 92 ? 2.096 7.409 7.340 1.00 94.44 92 CYS A CA 1
ATOM 724 C C . CYS A 1 92 ? 1.263 8.374 6.473 1.00 94.44 92 CYS A C 1
ATOM 726 O O . CYS A 1 92 ? 0.552 9.212 7.015 1.00 94.44 92 CYS A O 1
ATOM 728 N N . GLN A 1 93 ? 1.337 8.276 5.139 1.00 93.94 93 GLN A N 1
ATOM 729 C CA . GLN A 1 93 ? 0.561 9.111 4.207 1.00 93.94 93 GLN A CA 1
ATOM 730 C C . GLN A 1 93 ? -0.818 8.507 3.876 1.00 93.94 93 GLN A C 1
ATOM 732 O O . GLN A 1 93 ? -1.548 9.039 3.033 1.00 93.94 93 GLN A O 1
ATOM 737 N N . GLY A 1 94 ? -1.123 7.341 4.448 1.00 93.75 94 GLY A N 1
ATOM 738 C CA . GLY A 1 94 ? -2.379 6.623 4.269 1.00 93.75 94 GLY A CA 1
ATOM 739 C C . GLY A 1 94 ? -3.454 7.022 5.279 1.00 93.75 94 GLY A C 1
ATOM 740 O O . GLY A 1 94 ? -3.249 7.898 6.118 1.00 93.75 94 GLY A O 1
ATOM 741 N N . SER A 1 95 ? -4.595 6.338 5.223 1.00 95.25 95 SER A N 1
ATOM 742 C CA . SER A 1 95 ? -5.638 6.475 6.243 1.00 95.25 95 SER A CA 1
ATOM 743 C C . SER A 1 95 ? -5.161 5.916 7.582 1.00 95.25 95 SER A C 1
ATOM 745 O O . SER A 1 95 ? -4.478 4.889 7.655 1.00 95.25 95 SER A O 1
ATOM 747 N N . SER A 1 96 ? -5.579 6.570 8.656 1.00 94.00 96 SER A N 1
ATOM 748 C CA . SER A 1 96 ? -5.292 6.190 10.033 1.00 94.00 96 SER A CA 1
ATOM 749 C C . SER A 1 96 ? -5.996 4.891 10.442 1.00 94.00 96 SER A C 1
ATOM 751 O O . SER A 1 96 ? -7.069 4.542 9.947 1.00 94.00 96 SER A O 1
ATOM 753 N N . VAL A 1 97 ? -5.453 4.202 11.449 1.00 93.38 97 VAL A N 1
ATOM 754 C CA . VAL A 1 97 ? -6.073 2.994 12.033 1.00 93.38 97 VAL A CA 1
ATOM 755 C C . VAL A 1 97 ? -7.486 3.268 12.577 1.00 93.38 97 VAL A C 1
ATOM 757 O O . VAL A 1 97 ? -8.343 2.383 12.576 1.00 93.38 97 VAL A O 1
ATOM 760 N N . ALA A 1 98 ? -7.766 4.493 13.032 1.00 92.06 98 ALA A N 1
ATOM 761 C CA . ALA A 1 98 ? -9.103 4.876 13.483 1.00 92.06 98 ALA A CA 1
ATOM 762 C C . ALA A 1 98 ? -10.134 4.831 12.339 1.00 92.06 98 ALA A C 1
ATOM 764 O O . ALA A 1 98 ? -11.288 4.453 12.559 1.00 92.06 98 ALA A O 1
ATOM 765 N N . GLU A 1 99 ? -9.717 5.167 11.119 1.00 91.12 99 GLU A N 1
ATOM 766 C CA . GLU A 1 99 ? -10.548 5.101 9.914 1.00 91.12 99 GLU A CA 1
ATOM 767 C C . GLU A 1 99 ? -10.708 3.663 9.416 1.00 91.12 99 GLU A C 1
ATOM 769 O O . GLU A 1 99 ? -11.793 3.293 8.965 1.00 91.12 99 GLU A O 1
ATOM 774 N N . TRP A 1 100 ? -9.687 2.815 9.601 1.00 92.19 100 TRP A N 1
ATOM 775 C CA . TRP A 1 100 ? -9.717 1.401 9.200 1.00 92.19 100 TRP A CA 1
ATOM 776 C C . TRP A 1 100 ? -10.870 0.607 9.813 1.00 92.19 100 TRP A C 1
ATOM 778 O O . TRP A 1 100 ? -11.317 -0.382 9.237 1.00 92.19 100 TRP A O 1
ATOM 788 N N . LYS A 1 101 ? -11.354 1.028 10.985 1.00 88.94 101 LYS A N 1
ATOM 789 C CA . LYS A 1 101 ? -12.464 0.378 11.696 1.00 88.94 101 LYS A CA 1
ATOM 790 C C . LYS A 1 101 ? -13.843 0.758 11.157 1.00 88.94 101 LYS A C 1
ATOM 792 O O . LYS A 1 101 ? -14.817 0.097 11.499 1.00 88.94 101 LYS A O 1
ATOM 797 N N . LYS A 1 102 ? -13.941 1.837 10.378 1.00 92.31 102 LYS A N 1
ATOM 798 C CA . LYS A 1 102 ? -15.218 2.450 9.982 1.00 92.31 102 LYS A CA 1
ATOM 799 C C . LYS A 1 102 ? -15.545 2.252 8.508 1.00 92.31 102 LYS A C 1
ATOM 801 O O . LYS A 1 102 ? -16.680 2.481 8.109 1.00 92.31 102 LYS A O 1
ATOM 806 N N . GLN A 1 103 ? -14.550 1.900 7.699 1.00 94.69 103 GLN A N 1
ATOM 807 C CA . GLN A 1 103 ? -14.647 1.998 6.250 1.00 94.69 103 GLN A CA 1
ATOM 808 C C . GLN A 1 103 ? -13.994 0.803 5.565 1.00 94.69 103 GLN A C 1
ATOM 810 O O . GLN A 1 103 ? -13.101 0.154 6.112 1.00 94.69 103 GLN A O 1
ATOM 815 N N . ASN A 1 104 ? -14.411 0.562 4.325 1.00 96.56 104 ASN A N 1
ATOM 816 C CA . ASN A 1 104 ? -13.670 -0.309 3.427 1.00 96.56 104 ASN A CA 1
ATOM 817 C C . ASN A 1 104 ? -12.353 0.364 3.030 1.00 96.56 104 ASN A C 1
ATOM 819 O O . ASN A 1 104 ? -12.297 1.583 2.844 1.00 96.56 104 ASN A O 1
ATOM 823 N N . LEU A 1 105 ? -11.301 -0.439 2.911 1.00 97.50 105 LEU A N 1
ATOM 824 C CA . LEU A 1 105 ? -9.948 0.022 2.627 1.00 97.50 105 LEU A CA 1
ATOM 825 C C . LEU A 1 105 ? -9.436 -0.576 1.326 1.00 97.50 105 LEU A C 1
ATOM 827 O O . LEU A 1 105 ? -9.696 -1.740 1.020 1.00 97.50 105 LEU A O 1
ATOM 831 N N . ALA A 1 106 ? -8.646 0.215 0.617 1.00 97.38 106 ALA A N 1
ATOM 832 C CA . ALA A 1 106 ? -7.778 -0.221 -0.459 1.00 97.38 106 ALA A CA 1
ATOM 833 C C . ALA A 1 106 ? -6.329 -0.152 0.028 1.00 97.38 106 ALA A C 1
ATOM 835 O O . ALA A 1 106 ? -5.933 0.820 0.672 1.00 97.38 106 ALA A O 1
ATOM 836 N N . GLY A 1 107 ? -5.550 -1.174 -0.282 1.00 97.81 107 GLY A N 1
ATOM 837 C CA . GLY A 1 107 ? -4.153 -1.306 0.079 1.00 97.81 107 GLY A CA 1
ATOM 838 C C . GLY A 1 107 ? -3.313 -1.739 -1.115 1.00 97.81 107 GLY A C 1
ATOM 839 O O . GLY A 1 107 ? -3.785 -2.435 -2.013 1.00 97.81 107 GLY A O 1
ATOM 840 N N . MET A 1 108 ? -2.056 -1.320 -1.133 1.00 97.62 108 MET A N 1
ATOM 841 C CA . MET A 1 108 ? -1.065 -1.820 -2.076 1.00 97.62 108 MET A CA 1
ATOM 842 C C . MET A 1 108 ? 0.291 -1.985 -1.403 1.00 97.62 108 MET A C 1
ATOM 844 O O . MET A 1 108 ? 0.639 -1.218 -0.502 1.00 97.62 108 MET A O 1
ATOM 848 N N . ILE A 1 109 ? 1.035 -2.990 -1.849 1.00 97.38 109 ILE A N 1
ATOM 849 C CA . ILE A 1 109 ? 2.456 -3.169 -1.565 1.00 97.38 109 ILE A CA 1
ATOM 850 C C . ILE A 1 109 ? 3.229 -2.774 -2.818 1.00 97.38 109 ILE A C 1
ATOM 852 O O . ILE A 1 109 ? 2.823 -3.125 -3.925 1.00 97.38 109 ILE A O 1
ATOM 856 N N . ILE A 1 110 ? 4.328 -2.052 -2.639 1.00 96.25 110 ILE A N 1
ATOM 857 C CA . ILE A 1 110 ? 5.231 -1.645 -3.712 1.00 96.25 110 ILE A CA 1
ATOM 858 C C . ILE A 1 110 ? 6.579 -2.311 -3.458 1.00 96.25 110 ILE A C 1
ATOM 860 O O . ILE A 1 110 ? 7.149 -2.172 -2.372 1.00 96.25 110 ILE A O 1
ATOM 864 N N . TYR A 1 111 ? 7.068 -3.055 -4.446 1.00 94.50 111 TYR A N 1
ATOM 865 C CA . TYR A 1 111 ? 8.356 -3.748 -4.359 1.00 94.50 111 TYR A CA 1
ATOM 866 C C . TYR A 1 111 ? 9.457 -2.997 -5.098 1.00 94.50 111 TYR A C 1
ATOM 868 O O . TYR A 1 111 ? 10.611 -3.084 -4.696 1.00 94.50 111 TYR A O 1
ATOM 876 N N . SER A 1 112 ? 9.109 -2.228 -6.131 1.00 92.19 112 SER A N 1
ATOM 877 C CA . SER A 1 112 ? 10.056 -1.336 -6.799 1.00 92.19 112 SER A CA 1
ATOM 878 C C . SER A 1 112 ? 10.592 -0.276 -5.838 1.00 92.19 112 SER A C 1
ATOM 880 O O . SER A 1 112 ? 9.841 0.302 -5.051 1.00 92.19 112 SER A O 1
ATOM 882 N N . GLU A 1 113 ? 11.886 0.009 -5.936 1.00 93.56 113 GLU A N 1
ATOM 883 C CA . GLU A 1 113 ? 12.524 1.096 -5.200 1.00 93.56 113 GLU A CA 1
ATOM 884 C C . GLU A 1 113 ? 12.392 2.423 -5.962 1.00 93.56 113 GLU A C 1
ATOM 886 O O . GLU A 1 113 ? 12.573 2.474 -7.177 1.00 93.56 113 GLU A O 1
ATOM 891 N N . LEU A 1 114 ? 12.081 3.506 -5.243 1.00 92.88 114 LEU A N 1
ATOM 892 C CA . LEU A 1 114 ? 12.047 4.871 -5.775 1.00 92.88 114 LEU A CA 1
ATOM 893 C C . LEU A 1 114 ? 12.596 5.836 -4.720 1.00 92.88 114 LEU A C 1
ATOM 895 O O . LEU A 1 114 ? 11.902 6.162 -3.757 1.00 92.88 114 LEU A O 1
ATOM 899 N N . MET A 1 115 ? 13.831 6.310 -4.887 1.00 90.38 115 MET A N 1
ATOM 900 C CA . MET A 1 115 ? 14.494 7.150 -3.875 1.00 90.38 115 MET A CA 1
ATOM 901 C C . MET A 1 115 ? 14.334 8.657 -4.098 1.00 90.38 115 MET A C 1
ATOM 903 O O . MET A 1 115 ? 14.349 9.412 -3.124 1.00 90.38 115 MET A O 1
ATOM 907 N N . ASP A 1 116 ? 14.105 9.078 -5.343 1.00 90.88 116 ASP A N 1
ATOM 908 C CA . ASP A 1 116 ? 14.050 10.490 -5.744 1.00 90.88 116 ASP A CA 1
ATOM 909 C C . ASP A 1 116 ? 12.850 10.779 -6.664 1.00 90.88 116 ASP A C 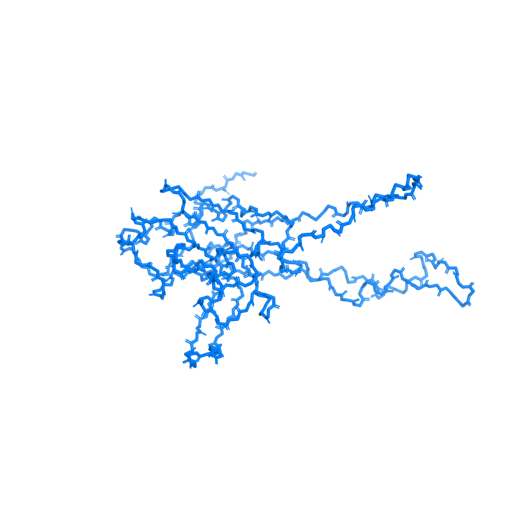1
ATOM 911 O O . ASP A 1 116 ? 12.953 11.495 -7.658 1.00 90.88 116 ASP A O 1
ATOM 915 N N . TYR A 1 117 ? 11.685 10.201 -6.348 1.00 94.56 117 TYR A N 1
ATOM 916 C CA . TYR A 1 117 ? 10.464 10.461 -7.110 1.00 94.56 117 TYR A CA 1
ATOM 917 C C . TYR A 1 117 ? 9.783 11.751 -6.644 1.00 94.56 117 TYR A C 1
ATOM 919 O O . TYR A 1 117 ? 9.321 11.847 -5.504 1.00 94.56 117 TYR A O 1
ATOM 927 N N . THR A 1 118 ? 9.656 12.725 -7.542 1.00 95.81 118 THR A N 1
ATOM 928 C CA . THR A 1 118 ? 8.869 13.944 -7.316 1.00 95.81 118 THR A CA 1
ATOM 929 C C . THR A 1 118 ? 7.518 13.799 -7.991 1.00 95.81 118 THR A C 1
ATOM 931 O O . THR A 1 118 ? 7.444 13.605 -9.204 1.00 95.81 118 THR A O 1
ATOM 934 N N . ARG A 1 119 ? 6.435 13.910 -7.218 1.00 95.75 119 ARG A N 1
ATOM 935 C CA . ARG A 1 119 ? 5.092 13.787 -7.785 1.00 95.75 119 ARG A CA 1
ATOM 936 C C . ARG A 1 119 ? 4.786 14.963 -8.723 1.00 95.75 119 ARG A C 1
ATOM 938 O O . ARG A 1 119 ? 5.033 16.110 -8.339 1.00 95.75 119 ARG A O 1
ATOM 945 N N . PRO A 1 120 ? 4.230 14.707 -9.918 1.00 95.12 120 PRO A N 1
ATOM 946 C CA . PRO A 1 120 ? 4.093 15.721 -10.960 1.00 95.12 120 PRO A CA 1
ATOM 947 C C . PRO A 1 120 ? 3.079 16.834 -10.659 1.00 95.12 120 PRO A C 1
ATOM 949 O O . PRO A 1 120 ? 3.222 17.920 -11.213 1.00 95.12 120 PRO A O 1
ATOM 952 N N . ILE A 1 121 ? 2.063 16.605 -9.818 1.00 94.75 121 ILE A N 1
ATOM 953 C CA . ILE A 1 121 ? 1.002 17.590 -9.541 1.00 94.75 121 ILE A CA 1
ATOM 954 C C . ILE A 1 121 ? 1.306 18.367 -8.256 1.00 94.75 121 ILE A C 1
ATOM 956 O O . ILE A 1 121 ? 1.241 19.593 -8.246 1.00 94.75 121 ILE A O 1
ATOM 960 N N . SER A 1 122 ? 1.650 17.686 -7.162 1.00 95.69 122 SER A N 1
ATOM 961 C CA . SER A 1 122 ? 1.907 18.336 -5.870 1.00 95.69 122 SER A CA 1
ATOM 962 C C . SER A 1 122 ? 3.346 18.806 -5.677 1.00 95.69 122 SER A C 1
ATOM 964 O O . SER A 1 122 ? 3.607 19.538 -4.720 1.00 95.69 122 SER A O 1
ATOM 966 N N . GLY A 1 123 ? 4.289 18.359 -6.512 1.00 95.62 123 GLY A N 1
ATOM 967 C CA . GLY A 1 123 ? 5.718 18.659 -6.369 1.00 95.62 123 GLY A CA 1
ATOM 968 C C . GLY A 1 123 ? 6.361 18.048 -5.118 1.00 95.62 123 GLY A C 1
ATOM 969 O O . GLY A 1 123 ? 7.488 18.392 -4.768 1.00 95.62 123 GLY A O 1
ATOM 970 N N . LYS A 1 124 ? 5.655 17.164 -4.402 1.00 94.44 124 LYS A N 1
ATOM 971 C CA . LYS A 1 124 ? 6.152 16.542 -3.171 1.00 94.44 124 LYS A CA 1
ATOM 972 C C . LYS A 1 124 ? 7.030 15.342 -3.488 1.00 94.44 124 LYS A C 1
ATOM 974 O O . LYS A 1 124 ? 6.619 14.450 -4.231 1.00 94.44 124 LYS A O 1
ATOM 979 N N . ASN A 1 125 ? 8.164 15.258 -2.804 1.00 95.06 125 ASN A N 1
ATOM 980 C CA . ASN A 1 125 ? 9.045 14.101 -2.892 1.00 95.06 125 ASN A CA 1
ATOM 981 C C . ASN A 1 125 ? 8.415 12.876 -2.216 1.00 95.06 125 ASN A C 1
ATOM 983 O O . ASN A 1 125 ? 7.741 12.971 -1.182 1.00 95.06 125 ASN A O 1
ATOM 987 N N . LEU A 1 126 ? 8.656 11.715 -2.807 1.00 94.06 126 LEU A N 1
ATOM 988 C CA . LEU A 1 126 ? 8.233 10.414 -2.327 1.00 94.06 126 LEU A CA 1
ATOM 989 C C . LEU A 1 126 ? 9.434 9.470 -2.359 1.00 94.06 126 LEU A C 1
ATOM 991 O O . LEU A 1 126 ? 10.142 9.376 -3.357 1.00 94.06 126 LEU A O 1
ATOM 995 N N . ARG A 1 127 ? 9.641 8.774 -1.240 1.00 94.81 127 ARG A N 1
ATOM 996 C CA . ARG A 1 127 ? 10.668 7.745 -1.094 1.00 94.81 127 ARG A CA 1
ATOM 997 C C . ARG A 1 127 ? 10.001 6.421 -0.783 1.00 94.81 127 ARG A C 1
ATOM 999 O O . ARG A 1 127 ? 9.250 6.331 0.190 1.00 94.81 127 ARG A O 1
ATOM 1006 N N . ILE A 1 128 ? 10.277 5.422 -1.602 1.00 95.88 128 ILE A N 1
ATOM 1007 C CA . ILE A 1 128 ? 9.729 4.077 -1.507 1.00 95.88 128 ILE A CA 1
ATOM 1008 C C . ILE A 1 128 ? 10.892 3.098 -1.500 1.00 95.88 128 ILE A C 1
ATOM 1010 O O . ILE A 1 128 ? 11.766 3.147 -2.359 1.00 95.88 128 ILE A O 1
ATOM 1014 N N . ARG A 1 129 ? 10.857 2.198 -0.522 1.00 95.69 129 ARG A N 1
ATOM 1015 C CA . ARG A 1 129 ? 11.723 1.024 -0.440 1.00 95.69 129 ARG A CA 1
ATOM 1016 C C . ARG A 1 129 ? 10.894 -0.229 -0.725 1.00 95.69 129 ARG A C 1
ATOM 1018 O O . ARG A 1 129 ? 9.682 -0.189 -0.479 1.00 95.69 129 ARG A O 1
ATOM 1025 N N . PRO A 1 130 ? 11.517 -1.332 -1.165 1.00 95.75 130 PRO A N 1
ATOM 1026 C CA . PRO A 1 130 ? 10.820 -2.599 -1.344 1.00 95.75 130 PRO A CA 1
ATOM 1027 C C . PRO A 1 130 ? 10.024 -3.002 -0.096 1.00 95.75 130 PRO A C 1
ATOM 1029 O O . PRO A 1 130 ? 10.543 -2.976 1.019 1.00 95.75 130 PRO A O 1
ATOM 1032 N N . GLY A 1 131 ? 8.748 -3.350 -0.278 1.00 96.38 131 GLY A 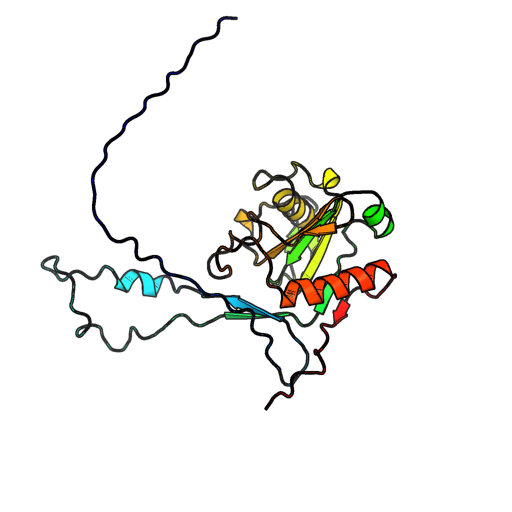N 1
ATOM 1033 C CA . GLY A 1 131 ? 7.827 -3.658 0.821 1.00 96.38 131 GLY A CA 1
ATOM 1034 C C . GLY A 1 131 ? 7.073 -2.447 1.374 1.00 96.38 131 GLY A C 1
ATOM 1035 O O . GLY A 1 131 ? 6.493 -2.528 2.457 1.00 96.38 131 GLY A O 1
ATOM 1036 N N . TYR A 1 132 ? 7.052 -1.313 0.670 1.00 98.25 132 TYR A N 1
ATOM 1037 C CA . TYR A 1 132 ? 6.252 -0.157 1.075 1.00 98.25 132 TYR A CA 1
ATOM 1038 C C . TYR A 1 132 ? 4.760 -0.461 0.992 1.00 98.25 132 TYR A C 1
ATOM 1040 O O . TYR A 1 132 ? 4.255 -0.840 -0.061 1.00 98.25 132 TYR A O 1
ATOM 1048 N N . VAL A 1 133 ? 4.044 -0.257 2.095 1.00 98.31 133 VAL A N 1
ATOM 1049 C CA . VAL A 1 133 ? 2.615 -0.551 2.211 1.00 98.31 133 VAL A CA 1
ATOM 1050 C C . VAL A 1 133 ? 1.835 0.753 2.296 1.00 98.31 133 VAL A C 1
ATOM 1052 O O . VAL A 1 133 ? 1.994 1.521 3.243 1.00 98.31 133 VAL A O 1
ATOM 1055 N N . TYR A 1 134 ? 0.952 0.997 1.333 1.00 98.25 134 TYR A N 1
ATOM 1056 C CA . TYR A 1 134 ? 0.087 2.175 1.295 1.00 98.25 134 TYR A CA 1
ATOM 1057 C C . TYR A 1 134 ? -1.378 1.773 1.403 1.00 98.25 134 TYR A C 1
ATOM 1059 O O . TYR A 1 134 ? -1.826 0.902 0.662 1.00 98.25 134 TYR A O 1
ATOM 1067 N N . ILE A 1 135 ? -2.125 2.387 2.324 1.00 98.19 135 ILE A N 1
ATOM 1068 C CA . ILE A 1 135 ? -3.521 2.029 2.606 1.00 98.19 135 ILE A CA 1
ATOM 1069 C C . ILE A 1 135 ? -4.356 3.296 2.710 1.00 98.19 135 ILE A C 1
ATOM 1071 O O . ILE A 1 135 ? -3.991 4.215 3.438 1.00 98.19 135 ILE A O 1
ATOM 1075 N N . LYS A 1 136 ? -5.502 3.326 2.033 1.00 97.69 136 LYS A N 1
ATOM 1076 C CA . LYS A 1 136 ? -6.491 4.402 2.140 1.00 97.69 136 LYS A CA 1
ATOM 1077 C C . LYS A 1 136 ? -7.914 3.874 2.204 1.00 97.69 136 LYS A C 1
ATOM 1079 O O . LYS A 1 136 ? -8.202 2.765 1.751 1.00 97.69 136 LYS A O 1
ATOM 1084 N N . ALA A 1 137 ? -8.819 4.692 2.725 1.00 96.69 137 ALA A N 1
ATOM 1085 C CA . ALA A 1 137 ? -10.247 4.474 2.591 1.00 96.69 137 ALA A CA 1
ATOM 1086 C C . ALA A 1 137 ? -10.629 4.365 1.110 1.00 96.69 137 ALA A C 1
ATOM 1088 O O . ALA A 1 137 ? -10.286 5.222 0.295 1.00 96.69 137 ALA A O 1
ATOM 1089 N N . SER A 1 138 ? -11.369 3.315 0.748 1.00 95.31 138 SER A N 1
ATOM 1090 C CA . SER A 1 138 ? -11.718 3.054 -0.653 1.00 95.31 138 SER A CA 1
ATOM 1091 C C . SER A 1 138 ? -12.520 4.193 -1.285 1.00 95.31 138 SER A C 1
ATOM 1093 O O . SER A 1 138 ? -12.433 4.384 -2.492 1.00 95.31 138 SER A O 1
ATOM 1095 N N . GLN A 1 139 ? -13.287 4.950 -0.493 1.00 93.75 139 GLN A N 1
ATOM 1096 C CA . GLN A 1 139 ? -14.082 6.078 -0.987 1.00 93.75 139 GLN A CA 1
ATOM 1097 C C . GLN A 1 139 ? -13.225 7.291 -1.370 1.00 93.75 139 GLN A C 1
ATOM 1099 O O . GLN A 1 139 ? -13.585 7.999 -2.301 1.00 93.75 139 GLN A O 1
ATOM 1104 N N . GLU A 1 140 ? -12.083 7.506 -0.710 1.00 93.19 140 GLU A N 1
ATOM 1105 C CA . GLU A 1 140 ? -11.175 8.624 -1.020 1.00 93.19 140 GLU A CA 1
ATOM 1106 C C . GLU A 1 140 ? -10.434 8.432 -2.341 1.00 93.19 140 GLU A C 1
ATOM 1108 O O . GLU A 1 140 ? -9.988 9.397 -2.954 1.00 93.19 140 GLU A O 1
ATOM 1113 N N . VAL A 1 141 ? -10.262 7.178 -2.754 1.00 93.44 141 VAL A N 1
ATOM 1114 C CA . VAL A 1 141 ? -9.482 6.823 -3.944 1.00 93.44 141 VAL A CA 1
ATOM 1115 C C . VAL A 1 141 ? -10.356 6.427 -5.125 1.00 93.44 141 VAL A C 1
ATOM 1117 O O . VAL A 1 141 ? -9.862 6.260 -6.240 1.00 93.44 141 VAL A O 1
ATOM 1120 N N . LYS A 1 142 ? -11.663 6.271 -4.904 1.00 86.19 142 LYS A N 1
ATOM 1121 C CA . LYS A 1 142 ? -12.590 5.829 -5.938 1.00 86.19 142 LYS A CA 1
ATOM 1122 C C . LYS A 1 142 ? -12.631 6.845 -7.076 1.00 86.19 142 LYS A C 1
ATOM 1124 O O . LYS A 1 142 ? -12.788 8.037 -6.845 1.00 86.19 142 LYS A O 1
ATOM 1129 N N . ALA A 1 143 ? -12.542 6.345 -8.306 1.00 84.75 143 ALA A N 1
ATOM 1130 C CA . ALA A 1 143 ? -12.646 7.145 -9.531 1.00 84.75 143 ALA A CA 1
ATOM 1131 C C . ALA A 1 143 ? -11.553 8.218 -9.724 1.00 84.75 143 ALA A C 1
ATOM 1133 O O . ALA A 1 143 ? -11.678 9.052 -10.615 1.00 84.75 143 ALA A O 1
ATOM 1134 N N . LEU A 1 144 ? -10.450 8.165 -8.966 1.00 88.12 144 LEU A N 1
ATOM 1135 C CA . LEU A 1 144 ? -9.273 9.001 -9.241 1.00 88.12 144 LEU A CA 1
ATOM 1136 C C . LEU A 1 144 ? -8.484 8.537 -10.476 1.00 88.12 144 LEU A C 1
ATOM 1138 O O . LEU A 1 144 ? -7.692 9.290 -11.031 1.00 88.12 144 LEU A O 1
ATOM 1142 N N . SER A 1 145 ? -8.676 7.287 -10.897 1.00 91.38 145 SER A N 1
ATOM 1143 C CA . SER A 1 145 ? -7.923 6.656 -11.979 1.00 91.38 145 SER A CA 1
ATOM 1144 C C . SER A 1 145 ? -8.843 6.132 -13.071 1.00 91.38 145 SER A C 1
ATOM 1146 O O . SER A 1 145 ? -9.950 5.654 -12.809 1.00 91.38 145 SER A O 1
ATOM 1148 N N . ARG A 1 146 ? -8.323 6.168 -14.300 1.00 89.44 146 ARG A N 1
ATOM 1149 C CA . ARG A 1 146 ? -8.914 5.525 -15.479 1.00 89.44 146 ARG A CA 1
ATOM 1150 C C . ARG A 1 146 ? -8.576 4.029 -15.584 1.00 89.44 146 ARG A C 1
ATOM 1152 O O . ARG A 1 146 ? -9.154 3.336 -16.412 1.00 89.44 146 ARG A O 1
ATOM 1159 N N . GLU A 1 147 ? -7.684 3.511 -14.739 1.00 88.56 147 GLU A N 1
ATOM 1160 C CA . GLU A 1 147 ? -7.187 2.130 -14.765 1.00 88.56 147 GLU A CA 1
ATOM 1161 C C . GLU A 1 147 ? -7.580 1.340 -13.518 1.00 88.56 147 GLU A C 1
ATOM 1163 O O . GLU A 1 147 ? -6.767 0.991 -12.668 1.00 88.56 147 GLU A O 1
ATOM 1168 N N . GLY A 1 148 ? -8.856 0.990 -13.424 1.00 86.69 148 GLY A N 1
ATOM 1169 C CA . GLY A 1 148 ? -9.390 0.264 -12.276 1.00 86.69 148 GLY A CA 1
ATOM 1170 C C . GLY A 1 148 ? -9.811 1.205 -11.150 1.00 86.69 148 GLY A C 1
ATOM 1171 O O . GLY A 1 148 ? -9.067 2.059 -10.677 1.00 86.69 148 GLY A O 1
ATOM 1172 N N . GLN A 1 149 ? -11.048 1.014 -10.697 1.00 87.25 149 GLN A N 1
ATOM 1173 C CA . GLN A 1 149 ? -11.755 2.007 -9.887 1.00 87.25 149 GLN A CA 1
ATOM 1174 C C . GLN A 1 149 ? -11.153 2.245 -8.500 1.00 87.25 149 GLN A C 1
ATOM 1176 O O . GLN A 1 149 ? -11.262 3.354 -7.987 1.00 87.25 149 GLN A O 1
ATOM 1181 N N . VAL A 1 150 ? -10.582 1.205 -7.884 1.00 93.25 150 VAL A N 1
ATOM 1182 C CA . VAL A 1 150 ? -10.122 1.242 -6.487 1.00 93.25 150 VAL A CA 1
ATOM 1183 C C . VAL A 1 150 ? -8.600 1.214 -6.410 1.00 93.25 150 VAL A C 1
ATOM 1185 O O . VAL A 1 150 ? -8.007 2.171 -5.932 1.00 93.25 150 VAL A O 1
ATOM 1188 N N . HIS A 1 151 ? -7.947 0.160 -6.906 1.00 95.00 151 HIS A N 1
ATOM 1189 C CA . HIS A 1 151 ? -6.486 0.054 -6.816 1.00 95.00 151 HIS A CA 1
ATOM 1190 C C . HIS A 1 151 ? -5.739 0.975 -7.788 1.00 95.00 151 HIS A C 1
ATOM 1192 O O . HIS A 1 151 ? -4.705 1.517 -7.411 1.00 95.00 151 HIS A O 1
ATOM 1198 N N . GLY A 1 152 ? -6.276 1.231 -8.987 1.00 94.94 152 GLY A N 1
ATOM 1199 C CA . GLY A 1 152 ? -5.732 2.277 -9.858 1.00 94.94 152 GLY A CA 1
ATOM 1200 C C . GLY A 1 152 ? -5.856 3.651 -9.214 1.00 94.94 152 GLY A C 1
ATOM 1201 O O . GLY A 1 152 ? -4.912 4.433 -9.212 1.00 94.94 152 GLY A O 1
ATOM 1202 N N . GLY A 1 153 ? -7.005 3.926 -8.589 1.00 96.25 153 GLY A N 1
ATOM 1203 C CA . GLY A 1 153 ? -7.225 5.163 -7.845 1.00 96.25 153 GLY A CA 1
ATOM 1204 C C . GLY A 1 153 ? -6.291 5.310 -6.642 1.00 96.25 153 GLY A C 1
ATOM 1205 O O . GLY A 1 153 ? -5.765 6.393 -6.397 1.00 96.25 153 GLY A O 1
ATOM 1206 N N . LEU A 1 154 ? -6.026 4.213 -5.926 1.00 97.44 154 LEU A N 1
ATOM 1207 C CA . LEU A 1 154 ? -5.063 4.166 -4.826 1.00 97.44 154 LEU A CA 1
ATOM 1208 C C . LEU A 1 154 ? -3.650 4.497 -5.317 1.00 97.44 154 LEU A C 1
ATOM 1210 O O . LEU A 1 154 ? -2.990 5.350 -4.722 1.00 97.44 154 LEU A O 1
ATOM 1214 N N . PHE A 1 155 ? -3.227 3.873 -6.418 1.00 97.12 155 PHE A N 1
ATOM 1215 C CA . PHE A 1 155 ? -1.950 4.144 -7.074 1.00 97.12 155 PHE A CA 1
ATOM 1216 C C . PHE A 1 155 ? -1.840 5.623 -7.461 1.00 97.12 155 PHE A C 1
ATOM 1218 O O . PHE A 1 155 ? -0.919 6.314 -7.026 1.00 97.12 155 PHE A O 1
ATOM 1225 N N . TYR A 1 156 ? -2.845 6.141 -8.172 1.00 96.69 156 TYR A N 1
ATOM 1226 C CA . TYR A 1 156 ? -2.901 7.544 -8.575 1.00 96.69 156 TYR A CA 1
ATOM 1227 C C . TYR A 1 156 ? -2.864 8.495 -7.378 1.00 96.69 156 TYR A C 1
ATOM 1229 O O . TYR A 1 156 ? -2.189 9.514 -7.421 1.00 96.69 156 TYR A O 1
ATOM 1237 N N . SER A 1 157 ? -3.529 8.166 -6.270 1.00 97.06 157 SER A N 1
ATOM 1238 C CA . SER A 1 157 ? -3.523 9.032 -5.087 1.00 97.06 157 SER A CA 1
ATOM 1239 C C . SER A 1 157 ? -2.144 9.169 -4.429 1.00 97.06 157 SER A C 1
ATOM 1241 O O . SER A 1 157 ? -1.897 10.163 -3.745 1.00 97.06 157 SER A O 1
ATOM 1243 N N . LEU A 1 158 ? -1.256 8.184 -4.612 1.00 97.19 158 LEU A N 1
ATOM 1244 C CA . LEU A 1 158 ? 0.104 8.228 -4.080 1.00 97.19 158 LEU A CA 1
ATOM 1245 C C . LEU A 1 158 ? 1.080 8.869 -5.070 1.00 97.19 158 LEU A C 1
ATOM 1247 O O . LEU A 1 158 ? 1.903 9.683 -4.649 1.00 97.19 158 LEU A O 1
ATOM 1251 N N . PHE A 1 159 ? 0.984 8.500 -6.348 1.00 96.81 159 PHE A N 1
ATOM 1252 C CA . PHE A 1 159 ? 1.957 8.847 -7.386 1.00 96.81 159 PHE A CA 1
ATOM 1253 C C . PHE A 1 159 ? 1.547 10.015 -8.278 1.00 96.81 159 PHE A C 1
ATOM 1255 O O . PHE A 1 159 ? 2.401 10.592 -8.935 1.00 96.81 159 PHE A O 1
ATOM 1262 N N . GLU A 1 160 ? 0.263 10.368 -8.314 1.00 96.62 160 GLU A N 1
ATOM 1263 C CA . GLU A 1 160 ? -0.308 11.354 -9.245 1.00 96.62 160 GLU A CA 1
ATOM 1264 C C . GLU A 1 160 ? -0.083 10.976 -10.723 1.00 96.62 160 GLU A C 1
ATOM 1266 O O . GLU A 1 160 ? -0.047 11.827 -11.609 1.00 96.62 160 GLU A O 1
ATOM 1271 N N . GLN A 1 161 ? 0.055 9.672 -10.981 1.00 95.12 161 GLN A N 1
ATOM 1272 C CA . GLN A 1 161 ? 0.220 9.053 -12.296 1.00 95.12 161 GLN A CA 1
ATOM 1273 C C . GLN A 1 161 ? -0.571 7.744 -12.372 1.00 95.12 161 GLN A C 1
ATOM 1275 O O . GLN A 1 161 ? -0.962 7.186 -11.341 1.00 95.12 161 GLN A O 1
ATOM 1280 N N . GLN A 1 162 ? -0.844 7.257 -13.584 1.00 93.94 162 GLN A N 1
ATOM 1281 C CA . GLN A 1 162 ? -1.538 5.982 -13.760 1.00 93.94 162 GLN A CA 1
ATOM 1282 C C . GLN A 1 162 ? -0.574 4.800 -13.575 1.00 93.94 162 GLN A C 1
ATOM 1284 O O . GLN A 1 162 ? 0.632 4.950 -13.786 1.00 93.94 162 GLN A O 1
ATOM 1289 N N . PRO A 1 163 ? -1.086 3.602 -13.230 1.00 92.00 163 PRO A N 1
ATOM 1290 C CA . PRO A 1 163 ? -0.261 2.397 -13.154 1.00 92.00 163 PRO A CA 1
ATOM 1291 C C . PRO A 1 163 ? 0.560 2.135 -14.427 1.00 92.00 163 PRO A C 1
ATOM 1293 O O . PRO A 1 163 ? 1.732 1.769 -14.327 1.00 92.00 163 PRO A O 1
ATOM 1296 N N . SER A 1 164 ? -0.012 2.376 -15.616 1.00 90.44 164 SER A N 1
ATOM 1297 C CA . SER A 1 164 ? 0.686 2.188 -16.895 1.00 90.44 164 SER A CA 1
ATOM 1298 C C . SER A 1 164 ? 1.880 3.116 -17.106 1.00 90.44 164 SER A C 1
ATOM 1300 O O . SER A 1 164 ? 2.765 2.781 -17.890 1.00 90.44 164 SER A O 1
ATOM 1302 N N . ASP A 1 165 ? 1.888 4.280 -16.452 1.00 91.69 165 ASP A N 1
ATOM 1303 C CA . ASP A 1 165 ? 2.882 5.329 -16.688 1.00 91.69 165 ASP A CA 1
ATOM 1304 C C . ASP A 1 165 ? 4.200 5.023 -15.956 1.00 91.69 165 ASP A C 1
ATOM 1306 O O . ASP A 1 165 ? 5.274 5.310 -16.478 1.00 91.69 165 ASP A O 1
ATOM 1310 N N . LEU A 1 166 ? 4.128 4.397 -14.771 1.00 89.69 166 LEU A N 1
ATOM 1311 C CA . LEU A 1 166 ? 5.301 4.074 -13.944 1.00 89.69 166 LEU A CA 1
ATOM 1312 C C . LEU A 1 166 ? 5.726 2.602 -13.988 1.00 89.69 166 LEU A C 1
ATOM 1314 O O . LEU A 1 166 ? 6.869 2.309 -13.649 1.00 89.69 166 LEU A O 1
ATOM 1318 N N . LYS A 1 167 ? 4.830 1.677 -14.363 1.00 87.50 167 LYS A N 1
ATOM 1319 C CA . LYS A 1 167 ? 5.112 0.230 -14.483 1.00 87.50 167 LYS A CA 1
ATOM 1320 C C . LYS A 1 167 ? 5.841 -0.382 -13.271 1.00 87.50 167 LYS A C 1
ATOM 1322 O O . LYS A 1 167 ? 6.745 -1.198 -13.419 1.00 87.50 167 LYS A O 1
ATOM 1327 N N . LEU A 1 168 ? 5.455 0.015 -12.060 1.00 90.88 168 LEU A N 1
ATOM 1328 C CA . LEU A 1 168 ? 6.064 -0.507 -10.833 1.00 90.88 168 LEU A CA 1
ATOM 1329 C C . LEU A 1 168 ? 5.616 -1.946 -10.558 1.00 90.88 168 LEU A C 1
ATOM 1331 O O . LEU A 1 168 ? 4.491 -2.338 -10.874 1.00 90.88 168 LEU A O 1
ATOM 1335 N N . VAL A 1 169 ? 6.470 -2.718 -9.890 1.00 91.94 169 VAL A N 1
ATOM 1336 C CA . VAL A 1 169 ? 6.099 -4.024 -9.340 1.00 91.94 169 VAL A CA 1
ATOM 1337 C C . VAL A 1 169 ? 5.297 -3.781 -8.066 1.00 91.94 169 VAL A C 1
ATOM 1339 O O . VAL A 1 169 ? 5.807 -3.212 -7.091 1.00 91.94 169 VAL A O 1
ATOM 1342 N N . THR A 1 170 ? 4.028 -4.188 -8.073 1.00 93.69 170 THR A N 1
ATOM 1343 C CA . THR A 1 170 ? 3.098 -3.947 -6.965 1.00 93.69 170 THR A CA 1
ATOM 1344 C C . THR A 1 170 ? 2.137 -5.112 -6.764 1.00 93.69 170 THR A C 1
ATOM 1346 O O . THR A 1 170 ? 1.905 -5.896 -7.676 1.00 93.69 170 THR A O 1
ATOM 1349 N N . SER A 1 171 ? 1.534 -5.193 -5.579 1.00 93.81 171 SER A N 1
ATOM 1350 C CA . SER A 1 171 ? 0.393 -6.075 -5.313 1.00 93.81 171 SER A CA 1
ATOM 1351 C C . SER A 1 171 ? -0.705 -5.315 -4.594 1.00 93.81 171 SER A C 1
ATOM 1353 O O . SER A 1 171 ? -0.433 -4.541 -3.677 1.00 93.81 171 SER A O 1
ATOM 1355 N N . GLY A 1 172 ? -1.959 -5.545 -4.981 1.00 94.94 172 GLY A N 1
ATOM 1356 C CA . GLY A 1 172 ? -3.111 -4.914 -4.333 1.00 94.94 172 GLY A CA 1
ATOM 1357 C C . GLY A 1 172 ? -3.806 -5.828 -3.325 1.00 94.94 172 GLY A C 1
ATOM 1358 O O . GLY A 1 172 ? -3.878 -7.044 -3.498 1.00 94.94 172 GLY A O 1
ATOM 1359 N N . PHE A 1 173 ? -4.367 -5.228 -2.283 1.00 97.06 173 PHE A N 1
ATOM 1360 C CA . PHE A 1 173 ? -5.209 -5.891 -1.293 1.00 97.06 173 PHE A CA 1
ATOM 1361 C C . PHE A 1 173 ? -6.285 -4.924 -0.796 1.00 97.06 173 PHE A C 1
ATOM 1363 O O . PHE A 1 173 ? -6.171 -3.715 -0.927 1.00 97.06 173 PHE A O 1
ATOM 1370 N N . ALA A 1 174 ? -7.349 -5.429 -0.194 1.00 96.81 174 ALA A N 1
ATOM 1371 C CA . ALA A 1 174 ? -8.444 -4.612 0.304 1.00 96.81 174 ALA A CA 1
ATOM 1372 C C . ALA A 1 174 ? -8.946 -5.130 1.648 1.00 96.81 174 ALA A C 1
ATOM 1374 O O . ALA A 1 174 ? -8.815 -6.314 1.963 1.00 96.81 174 ALA A O 1
ATOM 1375 N N . ARG A 1 175 ? -9.581 -4.254 2.426 1.00 96.69 175 ARG A N 1
ATOM 1376 C CA . ARG A 1 175 ? -10.416 -4.647 3.564 1.00 96.69 175 ARG A CA 1
ATOM 1377 C C . ARG A 1 175 ? -11.859 -4.337 3.224 1.00 96.69 175 ARG A C 1
ATOM 1379 O O . ARG A 1 175 ? -12.204 -3.173 3.049 1.00 96.69 175 ARG A O 1
ATOM 1386 N N . VAL A 1 176 ? -12.690 -5.366 3.139 1.00 95.19 176 VAL A N 1
ATOM 1387 C CA . VAL A 1 176 ? -14.116 -5.230 2.830 1.00 95.19 176 VAL A CA 1
ATOM 1388 C C . VAL A 1 176 ? -14.907 -5.880 3.949 1.00 95.19 176 VAL A C 1
ATOM 1390 O O . VAL A 1 176 ? -14.657 -7.041 4.277 1.00 95.19 176 VAL A O 1
ATOM 1393 N N . ASP A 1 177 ? -15.804 -5.115 4.567 1.00 93.94 177 ASP A N 1
ATOM 1394 C CA . ASP A 1 177 ? -16.634 -5.559 5.694 1.00 93.94 177 ASP A CA 1
ATOM 1395 C C . ASP A 1 177 ? -15.785 -6.179 6.817 1.00 93.94 177 ASP A C 1
ATOM 1397 O O . ASP A 1 177 ? -16.034 -7.273 7.327 1.00 93.94 177 ASP A O 1
ATOM 1401 N N . GLY A 1 178 ? -14.683 -5.497 7.140 1.00 92.31 178 GLY A N 1
ATOM 1402 C CA . GLY A 1 178 ? -13.734 -5.913 8.170 1.00 92.31 178 GLY A CA 1
ATOM 1403 C C . GLY A 1 178 ? -12.784 -7.050 7.774 1.00 92.31 178 GLY A C 1
ATOM 1404 O O . GLY A 1 178 ? -11.836 -7.298 8.522 1.00 92.31 178 GLY A O 1
ATOM 1405 N N . LYS A 1 179 ? -12.965 -7.695 6.612 1.00 95.00 179 LYS A N 1
ATOM 1406 C CA . LYS A 1 179 ? -12.170 -8.848 6.155 1.00 95.00 179 LYS A CA 1
ATOM 1407 C C . LYS A 1 179 ? -11.144 -8.455 5.094 1.00 95.00 179 LYS A C 1
ATOM 1409 O O . LYS A 1 179 ? -11.474 -7.782 4.122 1.00 95.00 179 LYS A O 1
ATOM 1414 N N . TRP A 1 180 ? -9.908 -8.920 5.261 1.00 96.00 180 TRP A N 1
ATOM 1415 C CA . TRP A 1 180 ? -8.844 -8.716 4.280 1.00 96.00 180 TRP A CA 1
ATOM 1416 C C . TRP A 1 180 ? -9.003 -9.646 3.068 1.00 96.00 180 TRP A C 1
ATOM 1418 O O . TRP A 1 180 ? -9.208 -10.850 3.233 1.00 96.00 180 TRP A O 1
ATOM 1428 N N . LYS A 1 181 ? -8.872 -9.084 1.867 1.00 96.06 181 LYS A N 1
ATOM 1429 C CA . LYS A 1 181 ? -8.856 -9.759 0.563 1.00 96.06 181 LYS A CA 1
ATOM 1430 C C . LYS A 1 181 ? -7.567 -9.369 -0.156 1.00 96.06 181 LYS A C 1
ATOM 1432 O O . LYS A 1 181 ? -7.262 -8.186 -0.223 1.00 96.06 181 LYS A O 1
ATOM 1437 N N . PHE A 1 182 ? -6.821 -10.327 -0.690 1.00 94.44 182 PHE A N 1
ATOM 1438 C CA . PHE A 1 182 ? -5.492 -10.079 -1.264 1.00 94.44 182 PHE A CA 1
ATOM 1439 C C . PHE A 1 182 ? -5.503 -10.358 -2.757 1.00 94.44 182 PHE A C 1
ATOM 1441 O O . PHE A 1 182 ? -4.857 -11.288 -3.228 1.00 94.44 182 PHE A O 1
ATOM 1448 N N . ASN A 1 183 ? -6.320 -9.601 -3.483 1.00 89.38 183 ASN A N 1
ATOM 1449 C CA . ASN A 1 183 ? -6.406 -9.739 -4.922 1.00 89.38 183 ASN A CA 1
ATOM 1450 C C . ASN A 1 183 ? -6.492 -8.395 -5.646 1.00 89.38 183 ASN A C 1
ATOM 1452 O O . ASN A 1 183 ? -7.128 -7.450 -5.177 1.00 89.38 183 ASN A O 1
ATOM 1456 N N . SER A 1 184 ? -5.860 -8.312 -6.815 1.00 84.38 184 SER A N 1
ATOM 1457 C CA . SER A 1 184 ? -5.898 -7.127 -7.666 1.00 84.38 184 SER A CA 1
ATOM 1458 C C . SER A 1 184 ? -5.514 -7.452 -9.100 1.00 84.38 184 SER A C 1
ATOM 1460 O O . SER A 1 184 ? -4.364 -7.741 -9.378 1.00 84.38 184 SER A O 1
ATOM 1462 N N . ILE A 1 185 ? -6.445 -7.304 -10.042 1.00 81.25 185 ILE A N 1
ATOM 1463 C CA . ILE A 1 185 ? -6.099 -7.433 -11.465 1.00 81.25 185 ILE A CA 1
ATOM 1464 C C . ILE A 1 185 ? -5.185 -6.268 -11.879 1.00 81.25 185 ILE A C 1
ATOM 1466 O O . ILE A 1 185 ? -4.080 -6.473 -12.352 1.00 81.25 185 ILE A O 1
ATOM 1470 N N . THR A 1 186 ? -5.592 -5.022 -11.613 1.00 80.38 186 THR A N 1
ATOM 1471 C CA . THR A 1 186 ? -4.838 -3.835 -12.052 1.00 80.38 186 THR A CA 1
ATOM 1472 C C . THR A 1 186 ? -3.387 -3.816 -11.580 1.00 80.38 186 THR A C 1
ATOM 1474 O O . THR A 1 186 ? -2.520 -3.415 -12.346 1.00 80.38 186 THR A O 1
ATOM 1477 N N . LEU A 1 187 ? -3.140 -4.173 -10.317 1.00 81.88 187 LEU A N 1
ATOM 1478 C CA . LEU A 1 187 ? -1.808 -4.034 -9.722 1.00 81.88 187 LEU A CA 1
ATOM 1479 C C . LEU A 1 187 ? -0.991 -5.321 -9.797 1.00 81.88 187 LEU A C 1
ATOM 1481 O O . LEU A 1 187 ? 0.218 -5.222 -9.937 1.00 81.88 187 LEU A O 1
ATOM 1485 N N . SER A 1 188 ? -1.628 -6.496 -9.745 1.00 73.50 188 SER A N 1
ATOM 1486 C CA . SER A 1 188 ? -0.902 -7.771 -9.682 1.00 73.50 188 SER A CA 1
ATOM 1487 C C . SER A 1 188 ? -0.707 -8.448 -11.039 1.00 73.50 188 SER A C 1
ATOM 1489 O O . SER A 1 188 ? 0.057 -9.396 -11.104 1.00 73.50 188 SER A O 1
ATOM 1491 N N . THR A 1 189 ? -1.347 -7.992 -12.127 1.00 64.31 189 THR A N 1
ATOM 1492 C CA . THR A 1 189 ? -1.269 -8.691 -13.431 1.00 64.31 189 THR A CA 1
ATOM 1493 C C . THR A 1 189 ? -0.790 -7.821 -14.593 1.00 64.31 189 THR A C 1
ATOM 1495 O O . THR A 1 189 ? -0.959 -8.212 -15.743 1.00 64.31 189 THR A O 1
ATOM 1498 N N . LYS A 1 190 ? -0.291 -6.604 -14.339 1.00 71.00 190 LYS A N 1
ATOM 1499 C CA . LYS A 1 190 ? 0.070 -5.653 -15.411 1.00 71.00 190 LYS A CA 1
ATOM 1500 C C . LYS A 1 190 ? 1.569 -5.396 -15.568 1.00 71.00 190 LYS A C 1
ATOM 1502 O O . LYS A 1 190 ? 1.961 -4.736 -16.528 1.00 71.00 190 LYS A O 1
ATOM 1507 N N . THR A 1 191 ? 2.396 -5.871 -14.643 1.00 69.50 191 THR A N 1
ATOM 1508 C CA . THR A 1 191 ? 3.842 -5.630 -14.679 1.00 69.50 191 THR A CA 1
ATOM 1509 C C . THR A 1 191 ? 4.550 -6.799 -15.351 1.00 69.50 191 THR A C 1
ATOM 1511 O O . THR A 1 191 ? 4.798 -7.823 -14.717 1.00 69.50 191 THR A O 1
ATOM 1514 N N . GLU A 1 192 ? 4.854 -6.642 -16.639 1.00 73.12 192 GLU A N 1
ATOM 1515 C CA . GLU A 1 192 ? 5.495 -7.670 -17.468 1.00 73.12 192 GLU A CA 1
ATOM 1516 C C . GLU A 1 192 ? 6.698 -8.314 -16.765 1.00 73.12 192 GLU A C 1
ATOM 1518 O O . GLU A 1 192 ? 7.549 -7.632 -16.195 1.00 73.12 192 GLU A O 1
ATOM 1523 N N . GLY A 1 193 ? 6.748 -9.646 -16.792 1.00 73.50 193 GLY A N 1
ATOM 1524 C CA . GLY A 1 193 ? 7.830 -10.424 -16.195 1.00 73.50 193 GLY A CA 1
ATOM 1525 C C . GLY A 1 193 ? 7.738 -10.621 -14.680 1.00 73.50 193 GLY A C 1
ATOM 1526 O O . GLY A 1 193 ? 8.439 -11.482 -14.172 1.00 73.50 193 GLY A O 1
ATOM 1527 N N . TRP A 1 194 ? 6.866 -9.920 -13.950 1.00 75.69 194 TRP A N 1
ATOM 1528 C CA . TRP A 1 194 ? 6.796 -9.989 -12.478 1.00 75.69 194 TRP A CA 1
ATOM 1529 C C . TRP A 1 194 ? 5.486 -10.568 -11.924 1.00 75.69 194 TRP A C 1
ATOM 1531 O O . TRP A 1 194 ? 5.211 -10.446 -10.731 1.00 75.69 194 TRP A O 1
ATOM 1541 N N . HIS A 1 195 ? 4.672 -11.195 -12.774 1.00 74.44 195 HIS A N 1
ATOM 1542 C CA . HIS A 1 195 ? 3.419 -11.839 -12.380 1.00 74.44 195 HIS A CA 1
ATOM 1543 C C . HIS A 1 195 ? 3.252 -13.212 -13.034 1.00 74.44 195 HIS A C 1
ATOM 1545 O O . HIS A 1 195 ? 3.699 -13.447 -14.155 1.00 74.44 195 HIS A O 1
ATOM 1551 N N . ASP A 1 196 ? 2.557 -14.112 -12.345 1.00 70.81 196 ASP A N 1
ATOM 1552 C CA . ASP A 1 196 ? 2.084 -15.417 -12.842 1.00 70.81 196 ASP A CA 1
ATOM 1553 C C . ASP A 1 196 ? 0.722 -15.303 -13.532 1.00 70.81 196 ASP A C 1
ATOM 1555 O O . ASP A 1 196 ? 0.151 -16.296 -13.967 1.00 70.81 196 ASP A O 1
ATOM 1559 N N . SER A 1 197 ? 0.215 -14.078 -13.682 1.00 74.88 197 SER A N 1
ATOM 1560 C CA . SER A 1 197 ? -1.154 -13.792 -14.126 1.00 74.88 197 SER A CA 1
ATOM 1561 C C . SER A 1 197 ? -2.217 -14.160 -13.088 1.00 74.88 197 SER A C 1
ATOM 1563 O O . SER A 1 197 ? -3.406 -13.933 -13.340 1.00 74.88 197 SER A O 1
ATOM 1565 N N . ASP A 1 198 ? -1.820 -14.620 -11.896 1.00 77.62 198 ASP A N 1
ATOM 1566 C CA . ASP A 1 198 ? -2.741 -14.742 -10.783 1.00 77.62 198 ASP A CA 1
ATOM 1567 C C . ASP A 1 198 ? -3.006 -13.365 -10.188 1.00 77.62 198 ASP A C 1
ATOM 1569 O O . ASP A 1 198 ? -2.135 -12.584 -9.808 1.00 77.62 198 ASP A O 1
ATOM 1573 N N . LYS A 1 199 ? -4.293 -13.057 -10.067 1.00 84.00 199 LYS A N 1
ATOM 1574 C CA . LYS A 1 199 ? -4.733 -11.845 -9.374 1.00 84.00 199 LYS A CA 1
ATOM 1575 C C . LYS A 1 199 ? -4.521 -11.933 -7.865 1.00 84.00 199 LYS A C 1
ATOM 1577 O O . LYS A 1 199 ? -4.731 -10.922 -7.202 1.00 84.00 199 LYS A O 1
ATOM 1582 N N . GLU A 1 200 ? -4.274 -13.124 -7.316 1.00 88.38 200 GLU A N 1
ATOM 1583 C CA . GLU A 1 200 ? -4.186 -13.380 -5.879 1.00 88.38 200 GLU A CA 1
ATOM 1584 C C . GLU A 1 200 ? -2.732 -13.359 -5.402 1.00 88.38 200 GLU A C 1
ATOM 1586 O O . GLU A 1 200 ? -1.853 -13.979 -5.980 1.00 88.38 200 GLU A O 1
ATOM 1591 N N . MET A 1 201 ? -2.495 -12.657 -4.299 1.00 88.06 201 MET A N 1
ATOM 1592 C CA . MET A 1 201 ? -1.195 -12.602 -3.640 1.00 88.06 201 MET A CA 1
ATOM 1593 C C . MET A 1 201 ? -0.798 -13.971 -3.070 1.00 88.06 201 MET A C 1
ATOM 1595 O O . MET A 1 201 ? -1.637 -14.673 -2.503 1.00 88.06 201 MET A O 1
ATOM 1599 N N . SER A 1 202 ? 0.489 -14.316 -3.096 1.00 87.12 202 SER A N 1
ATOM 1600 C CA . SER A 1 202 ? 0.961 -15.604 -2.572 1.00 87.12 202 SER A CA 1
ATOM 1601 C C . SER A 1 202 ? 0.640 -15.812 -1.080 1.00 87.12 202 SER A C 1
ATOM 1603 O O . SER A 1 202 ? 0.689 -14.889 -0.261 1.00 87.12 202 SER A O 1
ATOM 1605 N N . ALA A 1 203 ? 0.361 -17.053 -0.670 1.00 88.31 203 ALA A N 1
ATOM 1606 C CA . ALA A 1 203 ? 0.023 -17.361 0.724 1.00 88.31 203 ALA A CA 1
ATOM 1607 C C . ALA A 1 203 ? 1.105 -16.958 1.760 1.00 88.31 203 ALA A C 1
ATOM 1609 O O . ALA A 1 203 ? 0.737 -16.426 2.817 1.00 88.31 203 ALA A O 1
ATOM 1610 N N . PRO A 1 204 ? 2.421 -17.166 1.514 1.00 87.38 204 PRO A N 1
ATOM 1611 C CA . PRO A 1 204 ? 3.471 -16.703 2.423 1.00 87.38 204 PRO A CA 1
ATOM 1612 C C . PRO A 1 204 ? 3.439 -15.189 2.629 1.00 87.38 204 PRO A C 1
ATOM 1614 O O . PRO A 1 204 ? 3.588 -14.713 3.754 1.00 87.38 204 PRO A O 1
ATOM 1617 N N . GLU A 1 205 ? 3.202 -14.446 1.556 1.00 88.62 205 GLU A N 1
ATOM 1618 C CA . GLU A 1 205 ? 3.139 -12.996 1.584 1.00 88.62 205 GLU A CA 1
ATOM 1619 C C . GLU A 1 205 ? 1.895 -12.497 2.319 1.00 88.62 205 GLU A C 1
ATOM 1621 O O . GLU A 1 205 ? 2.015 -11.699 3.251 1.00 88.62 205 GLU A O 1
ATOM 1626 N N . GLN A 1 206 ? 0.715 -13.048 2.008 1.00 93.19 206 GLN A N 1
ATOM 1627 C CA . GLN A 1 206 ? -0.516 -12.739 2.739 1.00 93.19 206 GLN A CA 1
ATOM 1628 C C . GLN A 1 206 ? -0.344 -12.965 4.248 1.00 93.19 206 GLN A C 1
ATOM 1630 O O . GLN A 1 206 ? -0.844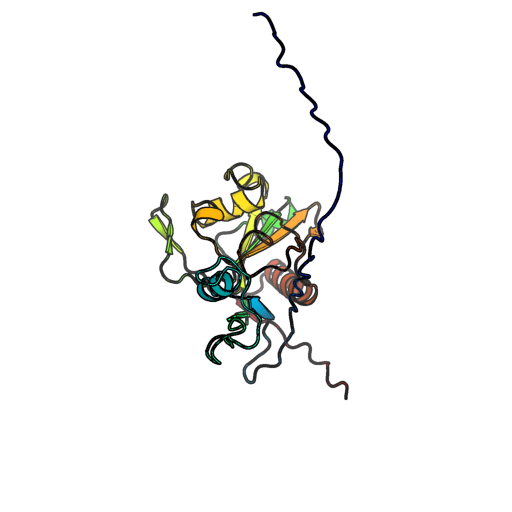 -12.185 5.064 1.00 93.19 206 GLN A O 1
ATOM 1635 N N . LYS A 1 207 ? 0.340 -14.051 4.640 1.00 93.62 207 LYS A N 1
ATOM 1636 C CA . LYS A 1 207 ? 0.591 -14.394 6.046 1.00 93.62 207 LYS A CA 1
ATOM 1637 C C . LYS A 1 207 ? 1.421 -13.314 6.739 1.00 93.62 207 LYS A C 1
ATOM 1639 O O . LYS A 1 207 ? 1.032 -12.875 7.820 1.00 93.62 207 LYS A O 1
ATOM 1644 N N . GLU A 1 208 ? 2.540 -12.897 6.153 1.00 94.88 208 GLU A N 1
ATOM 1645 C CA . GLU A 1 208 ? 3.407 -11.881 6.761 1.00 94.88 208 GLU A CA 1
ATOM 1646 C C . GLU A 1 208 ? 2.765 -10.488 6.724 1.00 94.88 208 GLU A C 1
ATOM 1648 O O . GLU A 1 208 ? 2.783 -9.789 7.739 1.00 94.88 208 GLU A O 1
ATOM 1653 N N . LEU A 1 209 ? 2.091 -10.117 5.627 1.00 96.12 209 LEU A N 1
ATOM 1654 C CA . LEU A 1 209 ? 1.373 -8.844 5.541 1.00 96.12 209 LEU A CA 1
ATOM 1655 C C . LEU A 1 209 ? 0.284 -8.754 6.622 1.00 96.12 209 LEU A C 1
ATOM 1657 O O . LEU A 1 209 ? 0.192 -7.748 7.321 1.00 96.12 209 LEU A O 1
ATOM 1661 N N . LYS A 1 210 ? -0.497 -9.819 6.855 1.00 96.88 210 LYS A N 1
ATOM 1662 C CA . LYS A 1 210 ? -1.490 -9.856 7.951 1.00 96.88 210 LYS A CA 1
ATOM 1663 C C . LYS A 1 210 ? -0.859 -9.602 9.323 1.00 96.88 210 LYS A C 1
ATOM 1665 O O . LYS A 1 210 ? -1.485 -8.942 10.156 1.00 96.88 210 LYS A O 1
ATOM 1670 N N . LYS A 1 211 ? 0.353 -10.113 9.583 1.00 96.69 211 LYS A N 1
ATOM 1671 C CA . LYS A 1 211 ? 1.066 -9.845 10.845 1.00 96.69 211 LYS A CA 1
ATOM 1672 C C . LYS A 1 211 ? 1.462 -8.372 10.948 1.00 96.69 211 LYS A C 1
ATOM 1674 O O . LYS A 1 211 ? 1.209 -7.774 11.992 1.00 96.69 211 LYS A O 1
ATOM 1679 N N . ALA A 1 212 ? 2.004 -7.794 9.875 1.00 97.25 212 ALA A N 1
ATOM 1680 C CA . ALA A 1 212 ? 2.394 -6.386 9.821 1.00 97.25 212 ALA A CA 1
ATOM 1681 C C . ALA A 1 212 ? 1.193 -5.448 10.028 1.00 97.25 212 ALA A C 1
ATOM 1683 O O . ALA A 1 212 ? 1.228 -4.566 10.883 1.00 97.25 212 ALA A O 1
ATOM 1684 N N . LEU A 1 213 ? 0.081 -5.705 9.331 1.00 97.00 213 LEU A N 1
ATOM 1685 C CA . LEU A 1 213 ? -1.164 -4.946 9.480 1.00 97.00 213 LEU A CA 1
ATOM 1686 C C . LEU A 1 213 ? -1.692 -5.016 10.918 1.00 97.00 213 LEU A C 1
ATOM 1688 O O . LEU A 1 213 ? -2.013 -3.990 11.510 1.00 97.00 213 LEU A O 1
ATOM 1692 N N . LYS A 1 214 ? -1.721 -6.211 11.519 1.00 96.56 214 LYS A N 1
ATOM 1693 C CA . LYS A 1 214 ? -2.157 -6.392 12.912 1.00 96.56 214 LYS A CA 1
ATOM 1694 C C . LYS A 1 214 ? -1.217 -5.715 13.913 1.00 96.56 214 LYS A C 1
ATOM 1696 O O . LYS A 1 214 ? -1.674 -5.263 14.961 1.00 96.56 214 LYS A O 1
ATOM 1701 N N . HIS A 1 215 ? 0.085 -5.695 13.637 1.00 96.62 215 HIS A N 1
ATOM 1702 C CA . HIS A 1 215 ? 1.065 -4.987 14.457 1.00 96.62 215 HIS A CA 1
ATOM 1703 C C . HIS A 1 215 ? 0.791 -3.478 14.435 1.00 96.62 215 HIS A C 1
ATOM 1705 O O . HIS A 1 215 ? 0.667 -2.859 15.489 1.00 96.62 215 HIS A O 1
ATOM 1711 N N . TRP A 1 216 ? 0.569 -2.917 13.250 1.00 95.94 216 TRP A N 1
ATOM 1712 C CA . TRP A 1 216 ? 0.239 -1.505 13.060 1.00 95.94 216 TRP A CA 1
ATOM 1713 C C . TRP A 1 216 ? -1.084 -1.089 13.693 1.00 95.94 216 TRP A C 1
ATOM 1715 O O . TRP A 1 216 ? -1.153 -0.074 14.379 1.00 95.94 216 TRP A O 1
ATOM 1725 N N . GLU A 1 217 ? -2.129 -1.910 13.556 1.00 95.12 217 GLU A N 1
ATOM 1726 C CA . GLU A 1 217 ? -3.430 -1.665 14.194 1.00 95.12 217 GLU A CA 1
ATOM 1727 C C . GLU A 1 217 ? -3.342 -1.552 15.726 1.00 95.12 217 GLU A C 1
ATOM 1729 O O . GLU A 1 217 ? -4.217 -0.955 16.356 1.00 95.12 217 GLU A O 1
ATOM 1734 N N . LYS A 1 218 ? -2.292 -2.119 16.330 1.00 96.25 218 LYS A N 1
ATOM 1735 C CA . LYS A 1 218 ? -2.012 -2.049 17.769 1.00 96.25 218 LYS A CA 1
ATOM 1736 C C . LYS A 1 218 ? -1.118 -0.868 18.165 1.00 96.25 218 LYS A C 1
ATOM 1738 O O . LYS A 1 218 ? -0.727 -0.795 19.325 1.00 96.25 218 LYS A O 1
ATOM 1743 N N . GLY A 1 219 ? -0.797 0.033 17.237 1.00 95.12 219 GLY A N 1
ATOM 1744 C CA . GLY A 1 219 ? 0.146 1.131 17.467 1.00 95.12 219 GLY A CA 1
ATOM 1745 C C . GLY A 1 219 ? 1.609 0.695 17.391 1.00 95.12 219 GLY A C 1
ATOM 1746 O O . GLY A 1 219 ? 2.461 1.309 18.024 1.00 95.12 219 GLY A O 1
ATOM 1747 N N . GLY A 1 220 ? 1.886 -0.390 16.666 1.00 95.62 220 GLY A N 1
ATOM 1748 C CA . GLY A 1 220 ? 3.242 -0.833 16.377 1.00 95.62 220 GLY A CA 1
ATOM 1749 C C . GLY A 1 220 ? 4.027 0.148 15.503 1.00 95.62 220 GLY A C 1
ATOM 1750 O O . GLY A 1 220 ? 3.497 1.145 15.012 1.00 95.62 220 GLY A O 1
ATOM 1751 N N . GLU A 1 221 ? 5.306 -0.145 15.306 1.00 95.31 221 GLU A N 1
ATOM 1752 C CA . GLU A 1 221 ? 6.208 0.712 14.541 1.00 95.31 221 GLU A CA 1
ATOM 1753 C C . GLU A 1 221 ? 5.981 0.618 13.027 1.00 95.31 221 GLU A C 1
ATOM 1755 O O . GLU A 1 221 ? 5.361 -0.313 12.510 1.00 95.31 221 GLU A O 1
ATOM 1760 N N . GLN A 1 222 ? 6.507 1.611 12.306 1.00 95.19 222 GLN A N 1
ATOM 1761 C CA . GLN A 1 222 ? 6.312 1.758 10.863 1.00 95.19 222 GLN A CA 1
ATOM 1762 C C . GLN A 1 222 ? 6.951 0.629 10.052 1.00 95.19 222 GLN A C 1
ATOM 1764 O O . GLN A 1 222 ? 6.412 0.202 9.031 1.00 95.19 222 GLN A O 1
ATOM 1769 N N . ASN A 1 223 ? 8.124 0.180 10.493 1.00 97.31 223 ASN A N 1
ATOM 1770 C CA . ASN A 1 223 ? 8.957 -0.770 9.776 1.00 97.31 223 ASN A CA 1
ATOM 1771 C C . ASN A 1 223 ? 8.803 -2.143 10.421 1.00 97.31 223 ASN A C 1
ATOM 1773 O O . ASN A 1 223 ? 9.516 -2.480 11.359 1.00 97.31 223 ASN A O 1
ATOM 1777 N N . TYR A 1 224 ? 7.872 -2.943 9.914 1.00 96.62 224 TYR A N 1
ATOM 1778 C CA . TYR A 1 224 ? 7.664 -4.292 10.419 1.00 96.62 224 TYR A CA 1
ATOM 1779 C C . TYR A 1 224 ? 8.679 -5.254 9.797 1.00 96.62 224 TYR A C 1
ATOM 1781 O O . TYR A 1 224 ? 8.605 -5.542 8.601 1.00 96.62 224 TYR A O 1
ATOM 1789 N N . ALA A 1 225 ? 9.605 -5.775 10.601 1.00 96.25 225 ALA A N 1
ATOM 1790 C CA . ALA A 1 225 ? 10.567 -6.778 10.152 1.00 96.25 225 ALA A CA 1
ATOM 1791 C C . ALA A 1 225 ? 9.879 -8.120 9.864 1.00 96.25 225 ALA A C 1
ATOM 1793 O O . ALA A 1 225 ? 9.169 -8.669 10.719 1.00 96.25 225 ALA A O 1
ATOM 1794 N N . ILE A 1 226 ? 10.123 -8.673 8.674 1.00 92.38 226 ILE A N 1
ATOM 1795 C CA . ILE A 1 226 ? 9.593 -9.982 8.294 1.00 92.38 226 ILE A CA 1
ATOM 1796 C C . ILE A 1 226 ? 10.260 -11.045 9.166 1.00 92.38 226 ILE A C 1
ATOM 1798 O O . ILE A 1 226 ? 11.482 -11.143 9.271 1.00 92.38 226 ILE A O 1
ATOM 1802 N N . GLN A 1 227 ? 9.432 -11.838 9.841 1.00 84.75 227 GLN A N 1
ATOM 1803 C CA . GLN A 1 227 ? 9.903 -12.802 10.826 1.00 84.75 227 GLN A CA 1
ATOM 1804 C C . GLN A 1 227 ? 10.307 -14.112 10.153 1.00 84.75 227 GLN A C 1
ATOM 1806 O O . GLN A 1 227 ? 9.616 -14.616 9.260 1.00 84.75 227 GLN A O 1
ATOM 1811 N N . ARG A 1 228 ? 11.390 -14.725 10.644 1.00 68.00 228 ARG A N 1
ATOM 1812 C CA . ARG A 1 228 ? 11.691 -16.122 10.319 1.00 68.00 228 ARG A CA 1
ATOM 1813 C C . ARG A 1 228 ? 10.594 -16.976 10.941 1.00 68.00 228 ARG A C 1
ATOM 1815 O O . ARG A 1 228 ? 10.330 -16.879 12.138 1.00 68.00 228 ARG A O 1
ATOM 1822 N N . ASP A 1 229 ? 9.962 -17.834 10.145 1.00 60.56 229 ASP A N 1
ATOM 1823 C CA . ASP A 1 229 ? 9.217 -18.940 10.735 1.00 60.56 229 ASP A CA 1
ATOM 1824 C C . ASP A 1 229 ? 10.277 -19.836 11.397 1.00 60.56 229 ASP A C 1
ATOM 1826 O O . ASP A 1 229 ? 11.016 -20.540 10.716 1.00 60.56 229 ASP A O 1
ATOM 1830 N N . ALA A 1 230 ? 10.403 -19.772 12.726 1.00 43.75 230 ALA A N 1
ATOM 1831 C CA . ALA A 1 230 ? 11.418 -20.489 13.509 1.00 43.75 230 ALA A CA 1
ATOM 1832 C C . ALA A 1 230 ? 11.257 -22.029 13.497 1.00 43.75 230 ALA A C 1
ATOM 1834 O O . ALA A 1 230 ? 11.807 -22.724 14.347 1.00 43.75 230 ALA A O 1
ATOM 1835 N N . LYS A 1 231 ? 10.490 -22.583 12.554 1.00 39.38 231 LYS A N 1
ATOM 1836 C CA . LYS A 1 231 ? 10.245 -24.015 12.388 1.00 39.38 231 LYS A CA 1
ATOM 1837 C C . LYS A 1 231 ? 10.103 -24.359 10.908 1.00 39.38 231 LYS A C 1
ATOM 1839 O O . LYS A 1 231 ? 9.002 -24.361 10.376 1.00 39.38 231 LYS A O 1
ATOM 1844 N N . CYS A 1 232 ? 11.232 -24.659 10.278 1.00 32.53 232 CYS A N 1
ATOM 1845 C CA . CYS A 1 232 ? 11.333 -25.677 9.232 1.00 32.53 232 CYS A CA 1
ATOM 1846 C C . CYS A 1 232 ? 12.786 -26.168 9.172 1.00 32.53 232 CYS A C 1
ATOM 1848 O O . CYS A 1 232 ? 13.509 -25.949 8.210 1.00 32.53 232 CYS A O 1
ATOM 1850 N N . SER A 1 233 ? 13.229 -26.802 10.255 1.00 29.23 233 SER A N 1
ATOM 1851 C CA . SER A 1 233 ? 14.160 -27.922 10.158 1.00 29.23 233 SER A CA 1
ATOM 1852 C C . SER A 1 233 ? 13.288 -29.173 10.091 1.00 29.23 233 SER A C 1
ATOM 1854 O O . SER A 1 233 ? 12.915 -29.739 11.119 1.00 29.23 233 SER A O 1
ATOM 1856 N N . VAL A 1 234 ? 12.864 -29.519 8.883 1.00 27.50 234 VAL A N 1
ATOM 1857 C CA . VAL A 1 234 ? 12.474 -30.888 8.555 1.00 27.50 234 VAL A CA 1
ATOM 1858 C C . VAL A 1 234 ? 13.587 -31.385 7.644 1.00 27.50 234 VAL A C 1
ATOM 1860 O O . VAL A 1 234 ? 13.999 -30.647 6.751 1.00 27.50 234 VAL A O 1
ATOM 1863 N N . PHE A 1 235 ? 14.115 -32.548 8.013 1.00 32.28 235 PHE A N 1
ATOM 1864 C CA . PHE A 1 235 ? 15.218 -33.286 7.406 1.00 32.28 235 PHE A CA 1
ATOM 1865 C C . PHE A 1 235 ? 15.239 -33.261 5.876 1.00 32.28 235 PHE A C 1
ATOM 1867 O O . PHE A 1 235 ? 14.146 -33.356 5.274 1.00 32.28 235 PHE A O 1
#

Organism: Halteria grandinella (NCBI:txid5974)

Radius of gyration: 22.73 Å; chains: 1; bounding box: 62×52×67 Å

pLDDT: mean 74.21, std 25.07, range [23.28, 98.31]

Foldseek 3Di:
DDDDDDDDDDDDDDDDDDDPPPPQDDDDQDFDDDPPATWTKQKFFDDDPVLVVLQLDADPVRHDDDPVPDPPVNPCRGDIDIQTGFWAQEDPVEDALVVLVPAKKKKKFFQDFDQFQQAPPPRDGDGDHGNYMHMYGQVVQAPCAPQDGRHQSSVCVVRVDGCVVPLTQMWMWMQDPNDIAGFDQRRAQRRHRRHSSGRGDDPLVVVQVVVVVVCVSVVHDRIGGRHDPPDDPDD